Protein AF-A0AAU9RSU9-F1 (afdb_monomer)

Organism: Thlaspi arvense (NCBI:txid13288)

Sequence (259 aa):
MEKIISGCPALEDLTLIRSMDNWYLEVPQLLSVRSRSLKSFIIIFDVAYGRAGTDYSVEIDAPRLEYLSLSDNQSDVIVVKNLTSLFMIHIDTEFNVKFGGIQLSPAKRDAIRDFLTGVSGVFYRYPYLWPFPNFGNLYRLEVAFCSFTLQFLPVFLESCPRLKELILDFAFSVPDKRTKLRYVPQCLISTLECVEINNVIMWEETGIELMNYFLEKSAVLKKLSVSFTGSSITNQERHTYMDLVASTRRSGECQVFAY

Radius of gyration: 20.24 Å; Cα contacts (8 Å, |Δi|>4): 553; chains: 1; bounding box: 51×38×56 Å

pLDDT: mean 74.94, std 14.86, range [30.33, 97.12]

Structure (mmCIF, N/CA/C/O backbone):
data_AF-A0AAU9RSU9-F1
#
_entry.id   AF-A0AAU9RSU9-F1
#
loop_
_atom_site.group_PDB
_atom_site.id
_atom_site.type_symbol
_atom_site.label_atom_id
_atom_site.label_alt_id
_atom_site.label_comp_id
_atom_site.label_asym_id
_atom_site.label_entity_id
_atom_site.label_seq_id
_atom_site.pdbx_PDB_ins_code
_atom_site.Cartn_x
_atom_site.Cartn_y
_atom_site.Cartn_z
_atom_site.occupancy
_atom_site.B_iso_or_equiv
_atom_site.auth_seq_id
_atom_site.auth_comp_id
_atom_site.auth_asym_id
_atom_site.auth_atom_id
_atom_site.pdbx_PDB_model_num
ATOM 1 N N . MET A 1 1 ? 19.693 -6.113 -24.182 1.00 76.44 1 MET A N 1
ATOM 2 C CA . MET A 1 1 ? 18.465 -6.615 -23.529 1.00 76.44 1 MET A CA 1
ATOM 3 C C . MET A 1 1 ? 17.503 -7.196 -24.556 1.00 76.44 1 MET A C 1
ATOM 5 O O . MET A 1 1 ? 17.233 -8.384 -24.492 1.00 76.44 1 MET A O 1
ATOM 9 N N . GLU A 1 2 ? 17.073 -6.414 -25.549 1.00 77.00 2 GLU A N 1
ATOM 10 C CA . GLU A 1 2 ? 16.096 -6.841 -26.569 1.00 77.00 2 GLU A CA 1
ATOM 11 C C . GLU A 1 2 ? 16.435 -8.163 -27.271 1.00 77.00 2 GLU A C 1
ATOM 13 O O . GLU A 1 2 ? 15.557 -8.998 -27.458 1.00 77.00 2 GLU A O 1
ATOM 18 N N . LYS A 1 3 ? 17.710 -8.407 -27.607 1.00 80.38 3 LYS A N 1
ATOM 19 C CA . LYS A 1 3 ? 18.152 -9.678 -28.214 1.00 80.38 3 LYS A CA 1
ATOM 20 C C . LYS A 1 3 ? 17.921 -10.901 -27.314 1.00 80.38 3 LYS A C 1
ATOM 22 O O . LYS A 1 3 ? 17.630 -11.974 -27.819 1.00 80.38 3 LYS A O 1
ATOM 27 N N . ILE A 1 4 ? 18.039 -10.739 -25.995 1.00 79.81 4 ILE A N 1
ATOM 28 C CA . ILE A 1 4 ? 17.812 -11.823 -25.026 1.00 79.81 4 ILE A CA 1
ATOM 29 C C . ILE A 1 4 ? 16.313 -12.109 -24.929 1.00 79.81 4 ILE A C 1
ATOM 31 O O . ILE A 1 4 ? 15.898 -13.256 -25.008 1.00 79.81 4 ILE A O 1
ATOM 35 N N . ILE A 1 5 ? 15.499 -11.056 -24.827 1.00 82.19 5 ILE A N 1
ATOM 36 C CA . ILE A 1 5 ? 14.042 -11.187 -24.716 1.00 82.19 5 ILE A CA 1
ATOM 37 C C . ILE A 1 5 ? 13.453 -11.778 -26.006 1.00 82.19 5 ILE A C 1
ATOM 39 O O . ILE A 1 5 ? 12.664 -12.715 -25.953 1.00 82.19 5 ILE A O 1
ATOM 43 N N . SER A 1 6 ? 13.879 -11.287 -27.173 1.00 80.19 6 SER A N 1
ATOM 44 C CA . SER A 1 6 ? 13.428 -11.810 -28.473 1.00 80.19 6 SER A CA 1
ATOM 45 C C . SER A 1 6 ? 13.915 -13.234 -28.759 1.00 80.19 6 SER A C 1
ATOM 47 O O . SER A 1 6 ? 13.218 -13.980 -29.442 1.00 80.19 6 SER A O 1
ATOM 49 N N . GLY A 1 7 ? 15.070 -13.633 -28.218 1.00 83.88 7 GLY A N 1
ATOM 50 C CA . GLY A 1 7 ? 15.579 -15.004 -28.307 1.00 83.88 7 GLY A CA 1
ATOM 51 C C . GLY A 1 7 ? 14.851 -16.009 -27.406 1.00 83.88 7 GLY A C 1
ATOM 52 O O . GLY A 1 7 ? 14.975 -17.211 -27.624 1.00 83.88 7 GLY A O 1
ATOM 53 N N . CYS A 1 8 ? 14.072 -15.534 -26.429 1.00 86.12 8 CYS A N 1
ATOM 54 C CA . CYS A 1 8 ? 13.384 -16.357 -25.435 1.00 86.12 8 CYS A CA 1
ATOM 55 C C . CYS A 1 8 ? 11.859 -16.127 -25.485 1.00 86.12 8 CYS A C 1
ATOM 57 O O . CYS A 1 8 ? 11.301 -15.487 -24.594 1.00 86.12 8 CYS A O 1
ATOM 59 N N . PRO A 1 9 ? 11.142 -16.664 -26.492 1.00 83.69 9 PRO A N 1
ATOM 60 C CA . PRO A 1 9 ? 9.713 -16.391 -26.701 1.00 83.69 9 PRO A CA 1
ATOM 61 C C . PRO A 1 9 ? 8.780 -16.976 -25.626 1.00 83.69 9 PRO A C 1
ATOM 63 O O . PRO A 1 9 ? 7.593 -16.662 -25.624 1.00 83.69 9 PRO A O 1
ATOM 66 N N . ALA A 1 10 ? 9.296 -17.835 -24.742 1.00 90.12 10 ALA A N 1
ATOM 67 C CA . ALA A 1 10 ? 8.570 -18.423 -23.615 1.00 90.12 10 ALA A CA 1
ATOM 68 C C . ALA A 1 10 ? 8.944 -17.785 -22.262 1.00 90.12 10 ALA A C 1
ATOM 70 O O . ALA A 1 10 ? 8.603 -18.328 -21.220 1.00 90.12 10 ALA A O 1
ATOM 71 N N . LEU A 1 11 ? 9.683 -16.668 -22.260 1.00 91.44 11 LEU A N 1
ATOM 72 C CA . LEU A 1 11 ? 10.119 -16.002 -21.033 1.00 91.44 11 LEU A CA 1
ATOM 73 C C . LEU A 1 11 ? 8.914 -15.407 -20.291 1.00 91.44 11 LEU A C 1
ATOM 75 O O . LEU A 1 11 ? 8.316 -14.446 -20.780 1.00 91.44 11 LEU A O 1
ATOM 79 N N . GLU A 1 12 ? 8.568 -15.975 -19.136 1.00 93.38 12 GLU A N 1
ATOM 80 C CA . GLU A 1 12 ? 7.454 -15.514 -18.293 1.00 93.38 12 GLU A CA 1
ATOM 81 C C . GLU A 1 12 ? 7.922 -14.596 -17.154 1.00 93.38 12 GLU A C 1
ATOM 83 O O . GLU A 1 12 ? 7.236 -13.625 -16.840 1.00 93.38 12 GLU A O 1
ATOM 88 N N . ASP A 1 13 ? 9.121 -14.831 -16.618 1.00 93.06 13 ASP A N 1
ATOM 89 C CA . ASP A 1 13 ? 9.683 -14.093 -15.487 1.00 93.06 13 ASP A CA 1
ATOM 90 C C . ASP A 1 13 ? 11.046 -13.501 -15.845 1.00 93.06 13 ASP A C 1
ATOM 92 O O . ASP A 1 13 ? 11.933 -14.194 -16.354 1.00 93.06 13 ASP A O 1
ATOM 96 N N . LEU A 1 14 ? 11.234 -12.211 -15.568 1.00 90.94 14 LEU A N 1
ATOM 97 C CA . LEU A 1 14 ? 12.500 -11.523 -15.797 1.00 90.94 14 LEU A CA 1
ATOM 98 C C . LEU A 1 14 ? 12.854 -10.633 -14.608 1.00 90.94 14 LEU A C 1
ATOM 100 O O . LEU A 1 14 ? 12.147 -9.675 -14.309 1.00 90.94 14 LEU A O 1
ATOM 104 N N . THR A 1 15 ? 14.013 -10.895 -14.010 1.00 89.94 15 THR A N 1
ATOM 105 C CA . THR A 1 15 ? 14.633 -10.006 -13.024 1.00 89.94 15 THR A CA 1
ATOM 106 C C . THR A 1 15 ? 15.877 -9.380 -13.627 1.00 89.94 15 THR A C 1
ATOM 108 O O . THR A 1 15 ? 16.802 -10.078 -14.046 1.00 89.94 15 THR A O 1
ATOM 111 N N . LEU A 1 16 ? 15.903 -8.054 -13.669 1.00 85.75 16 LEU A N 1
ATOM 112 C CA . LEU A 1 16 ? 17.021 -7.262 -14.142 1.00 85.75 16 LEU A CA 1
ATOM 113 C C . LEU A 1 16 ? 17.623 -6.486 -12.974 1.00 85.75 16 LEU A C 1
ATOM 115 O O . LEU A 1 16 ? 17.024 -5.537 -12.476 1.00 85.75 16 LEU A O 1
ATOM 119 N N . ILE A 1 17 ? 18.838 -6.862 -12.587 1.00 81.62 17 ILE A N 1
ATOM 120 C CA . ILE A 1 17 ? 19.635 -6.116 -11.614 1.00 81.62 17 ILE A CA 1
ATOM 121 C C . ILE A 1 17 ? 20.681 -5.322 -12.389 1.00 81.62 17 ILE A C 1
ATOM 123 O O . ILE A 1 17 ? 21.467 -5.880 -13.159 1.00 81.62 17 ILE A O 1
ATOM 127 N N . ARG A 1 18 ? 20.660 -4.004 -12.225 1.00 72.12 18 ARG A N 1
ATOM 128 C CA . ARG A 1 18 ? 21.603 -3.070 -12.833 1.00 72.12 18 ARG A CA 1
ATOM 129 C C . ARG A 1 18 ? 22.454 -2.454 -11.731 1.00 72.12 18 ARG A C 1
ATOM 131 O O . ARG A 1 18 ? 21.990 -1.536 -11.069 1.00 72.12 18 ARG A O 1
ATOM 138 N N . SER A 1 19 ? 23.693 -2.927 -11.591 1.00 68.38 19 SER A N 1
ATOM 139 C CA . SER A 1 19 ? 24.727 -2.199 -10.845 1.00 68.38 19 SER A CA 1
ATOM 140 C C . SER A 1 19 ? 25.313 -1.111 -11.742 1.00 68.38 19 SER A C 1
ATOM 142 O O . SER A 1 19 ? 25.779 -1.407 -12.847 1.00 68.38 19 SER A O 1
ATOM 144 N N . MET A 1 20 ? 25.259 0.147 -11.309 1.00 59.19 20 MET A N 1
ATOM 145 C CA . MET A 1 20 ? 25.924 1.264 -11.990 1.00 59.19 20 MET A CA 1
ATOM 146 C C . MET A 1 20 ? 27.208 1.619 -11.236 1.00 59.19 20 MET A C 1
ATOM 148 O O . MET A 1 20 ? 27.232 2.546 -10.435 1.00 59.19 20 MET A O 1
ATOM 152 N N . ASP A 1 21 ? 28.293 0.898 -11.530 1.00 54.78 21 ASP A N 1
ATOM 153 C CA . ASP A 1 21 ? 29.621 1.172 -10.953 1.00 54.78 21 ASP A CA 1
ATOM 154 C C . ASP A 1 21 ? 30.371 2.301 -11.690 1.00 54.78 21 ASP A C 1
ATOM 156 O O . ASP A 1 21 ? 31.465 2.698 -11.288 1.00 54.78 21 ASP A O 1
ATOM 160 N N . ASN A 1 22 ? 29.830 2.799 -12.811 1.00 51.56 22 ASN A N 1
ATOM 161 C CA . ASN A 1 22 ? 30.573 3.640 -13.748 1.00 51.56 22 ASN A CA 1
ATOM 162 C C . ASN A 1 22 ? 29.954 5.040 -13.898 1.00 51.56 22 ASN A C 1
ATOM 164 O O . ASN A 1 22 ? 28.946 5.231 -14.577 1.00 51.56 22 ASN A O 1
ATOM 168 N N . TRP A 1 23 ? 30.605 6.027 -13.279 1.00 52.66 23 TRP A N 1
ATOM 169 C CA . TRP A 1 23 ? 30.165 7.422 -13.125 1.00 52.66 23 TRP A CA 1
ATOM 170 C C . TRP A 1 23 ? 30.210 8.300 -14.397 1.00 52.66 23 TRP A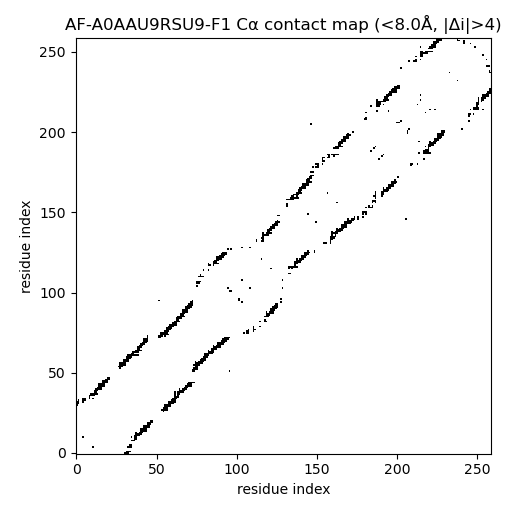 C 1
ATOM 172 O O . TRP A 1 23 ? 29.933 9.496 -14.308 1.00 52.66 23 TRP A O 1
ATOM 182 N N . TYR A 1 24 ? 30.557 7.753 -15.570 1.00 50.75 24 TYR A N 1
ATOM 183 C CA . TYR A 1 24 ? 30.976 8.544 -16.746 1.00 50.75 24 TYR A CA 1
ATOM 184 C C . TYR A 1 24 ? 30.135 8.366 -18.020 1.00 50.75 24 TYR A C 1
ATOM 186 O O . TYR A 1 24 ? 30.584 8.725 -19.107 1.00 50.75 24 TYR A O 1
ATOM 194 N N . LEU A 1 25 ? 28.931 7.799 -17.943 1.00 51.91 25 LEU A N 1
ATOM 195 C CA . LEU A 1 25 ? 28.122 7.590 -19.148 1.00 51.91 25 LEU A CA 1
ATOM 196 C C . LEU A 1 25 ? 27.270 8.832 -19.457 1.00 51.91 25 LEU A C 1
ATOM 198 O O . LEU A 1 25 ? 26.156 8.967 -18.970 1.00 51.91 25 LEU A O 1
ATOM 202 N N . GLU A 1 26 ? 27.808 9.716 -20.304 1.00 49.34 26 GLU A N 1
ATOM 203 C CA . GLU A 1 26 ? 27.144 10.906 -20.882 1.00 49.34 26 GLU A CA 1
ATOM 204 C C . GLU A 1 26 ? 26.101 10.573 -21.973 1.00 49.34 26 GLU A C 1
ATOM 206 O O . GLU A 1 26 ? 25.605 11.462 -22.660 1.00 49.34 26 GLU A O 1
ATOM 211 N N . VAL A 1 27 ? 25.784 9.291 -22.187 1.00 52.91 27 VAL A N 1
ATOM 212 C CA . VAL A 1 27 ? 24.860 8.863 -23.244 1.00 52.91 27 VAL A CA 1
ATOM 213 C C . VAL A 1 27 ? 23.517 8.487 -22.628 1.00 52.91 27 VAL A C 1
ATOM 215 O O . VAL A 1 27 ? 23.501 7.623 -21.744 1.00 52.91 27 VAL A O 1
ATOM 218 N N . PRO A 1 28 ? 22.398 9.040 -23.135 1.00 57.00 28 PRO A N 1
ATOM 219 C CA . PRO A 1 28 ? 21.079 8.598 -22.739 1.00 57.00 28 PRO A CA 1
ATOM 220 C C . PRO A 1 28 ? 20.922 7.095 -22.963 1.00 57.00 28 PRO A C 1
ATOM 222 O O . PRO A 1 28 ? 21.088 6.597 -24.080 1.00 57.00 28 PRO A O 1
ATOM 225 N N . GLN A 1 29 ? 20.627 6.350 -21.905 1.00 70.62 29 GLN A N 1
ATOM 226 C CA . GLN A 1 29 ? 20.456 4.905 -21.992 1.00 70.62 29 GLN A CA 1
ATOM 227 C C . GLN A 1 29 ? 18.968 4.571 -22.055 1.00 70.62 29 GLN A C 1
ATOM 229 O O . GLN A 1 29 ? 18.208 4.851 -21.132 1.00 70.62 29 GLN A O 1
ATOM 234 N N . LEU A 1 30 ? 18.559 3.947 -23.160 1.00 72.12 30 LEU A N 1
ATOM 235 C CA . LEU A 1 30 ? 17.218 3.397 -23.326 1.00 72.12 30 LEU A CA 1
ATOM 236 C C . LEU A 1 30 ? 17.230 1.898 -23.016 1.00 72.12 30 LEU A C 1
ATOM 238 O O . LEU A 1 30 ? 17.906 1.109 -23.684 1.00 72.12 30 LEU A O 1
ATOM 242 N N . LEU A 1 31 ? 16.432 1.495 -22.034 1.00 78.94 31 LEU A N 1
ATOM 243 C CA . LEU A 1 31 ? 16.079 0.105 -21.788 1.00 78.94 31 LEU A CA 1
ATOM 244 C C . LEU A 1 31 ? 14.695 -0.168 -22.364 1.00 78.94 31 LEU A C 1
ATOM 246 O O . LEU A 1 31 ? 13.705 0.203 -21.750 1.00 78.94 31 LEU A O 1
ATOM 250 N N . SER A 1 32 ? 14.624 -0.855 -23.504 1.00 83.50 32 SER A N 1
ATOM 251 C CA . SER A 1 32 ? 13.348 -1.346 -24.036 1.00 83.50 32 SER A CA 1
ATOM 252 C C . SER A 1 32 ? 13.159 -2.832 -23.713 1.00 83.50 32 SER A C 1
ATOM 254 O O . SER A 1 32 ? 14.032 -3.670 -23.981 1.00 83.50 32 SER A O 1
ATOM 256 N N . VAL A 1 33 ? 12.018 -3.156 -23.109 1.00 85.44 33 VAL A N 1
ATOM 257 C CA . VAL A 1 33 ? 11.566 -4.504 -22.757 1.00 85.44 33 VAL A CA 1
ATOM 258 C C . VAL A 1 33 ? 10.289 -4.770 -23.539 1.00 85.44 33 VAL A C 1
ATOM 260 O O . VAL A 1 33 ? 9.222 -4.283 -23.181 1.00 85.44 33 VAL A O 1
ATOM 263 N N . ARG A 1 34 ? 10.400 -5.545 -24.621 1.00 88.00 34 ARG A N 1
ATOM 264 C CA . ARG A 1 34 ? 9.261 -5.922 -25.468 1.00 88.00 34 ARG A CA 1
ATOM 265 C C . ARG A 1 34 ? 9.070 -7.425 -25.437 1.00 88.00 34 ARG A C 1
ATOM 267 O O . ARG A 1 34 ? 9.906 -8.152 -25.970 1.00 88.00 34 ARG A O 1
ATOM 274 N N . SER A 1 35 ? 7.993 -7.894 -24.817 1.00 86.56 35 SER A N 1
ATOM 275 C CA . SER A 1 35 ? 7.717 -9.328 -24.689 1.00 86.56 35 SER A CA 1
ATOM 276 C C . SER A 1 35 ? 6.227 -9.624 -24.752 1.00 86.56 35 SER A C 1
ATOM 278 O O . SER A 1 35 ? 5.421 -8.915 -24.169 1.00 86.56 35 SER A O 1
ATOM 280 N N . ARG A 1 36 ? 5.850 -10.710 -25.433 1.00 88.62 36 ARG A N 1
ATOM 281 C CA . ARG A 1 36 ? 4.454 -11.180 -25.485 1.00 88.62 36 ARG A CA 1
ATOM 282 C C . ARG A 1 36 ? 4.139 -12.276 -24.467 1.00 88.62 36 ARG A C 1
ATOM 284 O O . ARG A 1 36 ? 2.967 -12.598 -24.298 1.00 88.62 36 ARG A O 1
ATOM 291 N N . SER A 1 37 ? 5.154 -12.858 -23.834 1.00 90.31 37 SER A N 1
ATOM 292 C CA . SER A 1 37 ? 5.024 -13.958 -22.868 1.00 90.31 37 SER A CA 1
ATOM 293 C C . SER A 1 37 ? 5.248 -13.523 -21.422 1.00 90.31 37 SER A C 1
ATOM 295 O O . SER A 1 37 ? 4.859 -14.257 -20.521 1.00 90.31 37 SER A O 1
ATOM 297 N N . LEU A 1 38 ? 5.863 -12.356 -21.208 1.00 91.38 38 LEU A N 1
ATOM 298 C CA . LEU A 1 38 ? 6.285 -11.903 -19.886 1.00 91.38 38 LEU A CA 1
ATOM 299 C C . LEU A 1 38 ? 5.076 -11.594 -18.997 1.00 91.38 38 LEU A C 1
ATOM 301 O O . LEU A 1 38 ? 4.225 -10.792 -19.383 1.00 91.38 38 LEU A O 1
ATOM 305 N N . LYS A 1 39 ? 5.043 -12.225 -17.822 1.00 91.31 39 LYS A N 1
ATOM 306 C CA . LYS A 1 39 ? 4.035 -12.066 -16.766 1.00 91.31 39 LYS A CA 1
ATOM 307 C C . LYS A 1 39 ? 4.594 -11.328 -15.555 1.00 91.31 39 LYS A C 1
ATOM 309 O O . LYS A 1 39 ? 3.875 -10.544 -14.945 1.00 91.31 39 LYS A O 1
ATOM 314 N N . SER A 1 40 ? 5.874 -11.516 -15.245 1.00 90.12 40 SER A N 1
ATOM 315 C CA . SER A 1 40 ? 6.545 -10.875 -14.114 1.00 90.12 40 SER A CA 1
ATOM 316 C C . SER A 1 40 ? 7.801 -10.146 -14.570 1.00 90.12 40 SER A C 1
ATOM 318 O O . SER A 1 40 ? 8.660 -10.722 -15.245 1.00 90.12 40 SER A O 1
ATOM 320 N N . PHE A 1 41 ? 7.924 -8.874 -14.196 1.00 88.56 41 PHE A N 1
ATOM 321 C CA . PHE A 1 41 ? 9.124 -8.090 -14.456 1.00 88.56 41 PHE A CA 1
ATOM 322 C C . PHE A 1 41 ? 9.596 -7.364 -13.202 1.00 88.56 41 PHE A C 1
ATOM 324 O O . PHE A 1 41 ? 8.854 -6.597 -12.594 1.00 88.56 41 PHE A O 1
ATOM 331 N N . ILE A 1 42 ? 10.856 -7.578 -12.836 1.00 86.88 42 ILE A N 1
ATOM 332 C CA . ILE A 1 42 ? 11.512 -6.921 -11.709 1.00 86.88 42 ILE A CA 1
ATOM 333 C C . ILE A 1 42 ? 12.720 -6.164 -12.24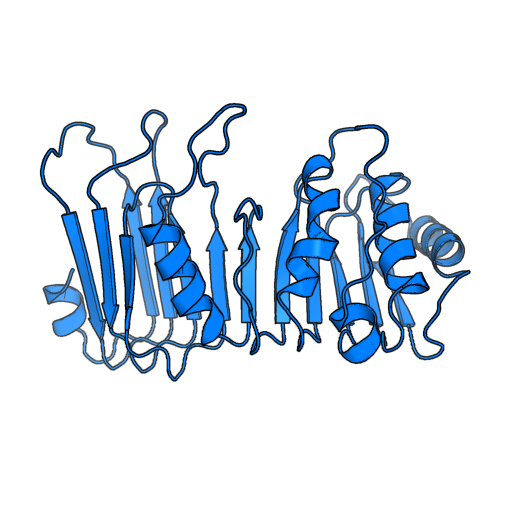6 1.00 86.88 42 ILE A C 1
ATOM 335 O O . ILE A 1 42 ? 13.575 -6.751 -12.907 1.00 86.88 42 ILE A O 1
ATOM 339 N N . ILE A 1 43 ? 12.815 -4.875 -11.939 1.00 82.50 43 ILE A N 1
ATOM 340 C CA . ILE A 1 43 ? 13.989 -4.056 -12.229 1.00 82.50 43 ILE A CA 1
ATOM 341 C C . ILE A 1 43 ? 14.509 -3.416 -10.946 1.00 82.50 43 ILE A C 1
ATOM 343 O O . ILE A 1 43 ? 13.770 -2.762 -10.209 1.00 82.50 43 ILE A O 1
ATOM 347 N N . ILE A 1 44 ? 15.796 -3.634 -10.686 1.00 78.12 44 ILE A N 1
ATOM 348 C CA . ILE A 1 44 ? 16.503 -3.122 -9.516 1.00 78.12 44 ILE A CA 1
ATOM 349 C C . ILE A 1 44 ? 17.713 -2.341 -10.008 1.00 78.12 44 ILE A C 1
ATOM 351 O O . ILE A 1 44 ? 18.586 -2.901 -10.676 1.00 78.12 44 ILE A O 1
ATOM 355 N N . PHE A 1 45 ? 17.760 -1.057 -9.674 1.00 73.00 45 PHE A N 1
ATOM 356 C CA . PHE A 1 45 ? 18.945 -0.226 -9.839 1.00 73.00 45 PHE A CA 1
ATOM 357 C C . PHE A 1 45 ? 19.720 -0.208 -8.519 1.00 73.00 45 PHE A C 1
ATOM 359 O O . PHE A 1 45 ? 19.266 0.375 -7.538 1.00 73.00 45 PHE A O 1
ATOM 366 N N . ASP A 1 46 ? 20.871 -0.876 -8.506 1.00 66.69 46 ASP A N 1
ATOM 367 C CA . ASP A 1 46 ? 21.791 -0.932 -7.371 1.00 66.69 46 ASP A CA 1
ATOM 368 C C . ASP A 1 46 ? 22.881 0.133 -7.569 1.00 66.69 46 ASP A C 1
ATOM 370 O O . ASP A 1 46 ? 23.513 0.194 -8.631 1.00 66.69 46 ASP A O 1
ATOM 374 N N . VAL A 1 47 ? 23.052 1.037 -6.599 1.00 56.72 47 VAL A N 1
ATOM 375 C CA . VAL A 1 47 ? 23.977 2.173 -6.730 1.00 56.72 47 VAL A CA 1
ATOM 376 C C . VAL A 1 47 ? 24.779 2.390 -5.452 1.00 56.72 47 VAL A C 1
ATOM 378 O O . VAL A 1 47 ? 24.232 2.668 -4.385 1.00 56.72 47 VAL A O 1
ATOM 381 N N . ALA A 1 48 ? 26.104 2.407 -5.609 1.00 51.38 48 ALA A N 1
ATOM 382 C CA . ALA A 1 48 ? 27.031 2.995 -4.654 1.00 51.38 48 ALA A CA 1
ATOM 383 C C . ALA A 1 48 ? 26.915 4.534 -4.692 1.00 51.38 48 ALA A C 1
ATOM 385 O O . ALA A 1 48 ? 27.163 5.164 -5.714 1.00 51.38 48 ALA A O 1
ATOM 386 N N . TYR A 1 49 ? 26.490 5.130 -3.574 1.00 49.16 49 TYR A N 1
ATOM 387 C CA . TYR A 1 49 ? 26.411 6.566 -3.253 1.00 49.16 49 TYR A CA 1
ATOM 388 C C . TYR A 1 49 ? 26.970 7.575 -4.289 1.00 49.16 49 TYR A C 1
ATOM 390 O O . TYR A 1 49 ? 28.178 7.626 -4.503 1.00 49.16 49 TYR A O 1
ATOM 398 N N . GLY A 1 50 ? 26.153 8.524 -4.786 1.00 48.34 50 GLY A N 1
ATOM 399 C CA . GLY A 1 50 ? 26.728 9.814 -5.222 1.00 48.34 50 GLY A CA 1
ATOM 400 C C . GLY A 1 50 ? 26.004 10.694 -6.243 1.00 48.34 50 GLY A C 1
ATOM 401 O O . GLY A 1 50 ? 26.317 11.881 -6.291 1.00 48.34 50 GLY A O 1
ATOM 402 N N . ARG A 1 51 ? 25.040 10.208 -7.034 1.00 49.16 51 ARG A N 1
ATOM 403 C CA . ARG A 1 51 ? 24.244 11.080 -7.923 1.00 49.16 51 ARG A CA 1
ATOM 404 C C . ARG A 1 51 ? 22.808 10.593 -8.073 1.00 49.16 51 ARG A C 1
ATOM 406 O O . ARG A 1 51 ? 22.555 9.394 -8.091 1.00 49.16 51 ARG A O 1
ATOM 413 N N . ALA A 1 52 ? 21.891 11.552 -8.149 1.00 50.03 52 ALA A N 1
ATOM 414 C CA . ALA A 1 52 ? 20.541 11.369 -8.660 1.00 50.03 52 ALA A CA 1
ATOM 415 C C . ALA A 1 52 ? 20.504 11.988 -10.062 1.00 50.03 52 ALA A C 1
ATOM 417 O O . ALA A 1 52 ? 21.015 13.098 -10.233 1.00 50.03 52 ALA A O 1
ATOM 418 N N . GLY A 1 53 ? 19.906 11.289 -11.022 1.00 53.94 53 GLY A N 1
ATOM 419 C CA . GLY A 1 53 ? 19.715 11.782 -12.384 1.00 53.94 53 GLY A CA 1
ATOM 420 C C . GLY A 1 53 ? 20.800 11.292 -13.335 1.00 53.94 53 GLY A C 1
ATOM 421 O O . GLY A 1 53 ? 21.906 11.833 -13.394 1.00 53.94 53 GLY A O 1
ATOM 422 N N . THR A 1 54 ? 20.445 10.272 -14.102 1.00 54.12 54 THR A N 1
ATOM 423 C CA . THR A 1 54 ? 21.088 9.928 -15.372 1.00 54.12 54 THR A CA 1
ATOM 424 C C . THR A 1 54 ? 19.995 9.975 -16.430 1.00 54.12 54 THR A C 1
ATOM 426 O O . THR A 1 54 ? 18.894 9.540 -16.099 1.00 54.12 54 THR A O 1
ATOM 429 N N . ASP A 1 55 ? 20.304 10.410 -17.661 1.00 59.09 55 ASP A N 1
ATOM 430 C CA . ASP A 1 55 ? 19.403 10.389 -18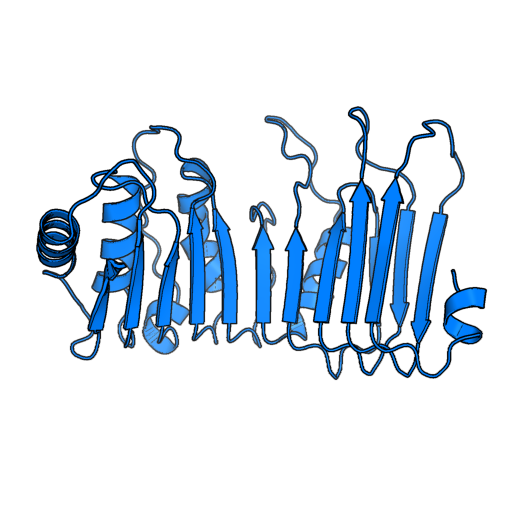.832 1.00 59.09 55 ASP A CA 1
ATOM 431 C C . ASP A 1 55 ? 18.990 8.939 -19.192 1.00 59.09 55 ASP A C 1
ATOM 433 O O . ASP A 1 55 ? 19.348 8.380 -20.228 1.00 59.09 55 ASP A O 1
ATOM 437 N N . TYR A 1 56 ? 18.280 8.257 -18.300 1.00 65.12 56 TYR A N 1
ATOM 438 C CA . TYR A 1 56 ? 17.903 6.859 -18.422 1.00 65.12 56 TYR A CA 1
ATOM 439 C C . TYR A 1 56 ? 16.403 6.775 -18.623 1.00 65.12 56 TYR A C 1
ATOM 441 O O . TYR A 1 56 ? 15.614 7.287 -17.823 1.00 65.12 56 TYR A O 1
ATOM 449 N N . SER A 1 57 ? 16.015 6.100 -19.699 1.00 71.38 57 SER A N 1
ATOM 450 C CA . SER A 1 57 ? 14.621 5.864 -20.042 1.00 71.38 57 SER A CA 1
ATOM 451 C C . SER A 1 57 ? 14.329 4.372 -20.056 1.00 71.38 57 SER A C 1
ATOM 453 O O . SER A 1 57 ? 15.084 3.572 -20.612 1.00 71.38 57 SER A O 1
ATOM 455 N N . VAL A 1 58 ? 13.224 3.989 -19.425 1.00 76.38 58 VAL A N 1
ATOM 456 C CA . VAL A 1 58 ? 12.738 2.606 -19.413 1.00 76.38 58 VAL A CA 1
ATOM 457 C C . VAL A 1 58 ? 11.462 2.550 -20.237 1.00 76.38 58 VAL A C 1
ATOM 459 O O . VAL A 1 58 ? 10.502 3.231 -19.909 1.00 76.38 58 VAL A O 1
ATOM 462 N N . GLU A 1 59 ? 11.438 1.744 -21.295 1.00 80.38 59 GLU A N 1
ATOM 463 C CA . GLU A 1 59 ? 10.243 1.439 -22.079 1.00 80.38 59 GLU A CA 1
ATOM 464 C C . GLU A 1 59 ? 9.851 -0.026 -21.860 1.00 80.38 59 GLU A C 1
ATOM 466 O O . GLU A 1 59 ? 10.629 -0.931 -22.156 1.00 80.38 59 GLU A O 1
ATOM 471 N N . ILE A 1 60 ? 8.640 -0.278 -21.370 1.00 82.19 60 ILE A N 1
ATOM 472 C CA . ILE A 1 60 ? 8.109 -1.631 -21.172 1.00 82.19 60 ILE A CA 1
ATOM 473 C C . ILE A 1 60 ? 6.855 -1.786 -22.035 1.00 82.19 60 ILE A C 1
ATOM 475 O O . ILE A 1 60 ? 5.892 -1.045 -21.875 1.00 82.19 60 ILE A O 1
ATOM 479 N N . ASP A 1 61 ? 6.862 -2.755 -22.945 1.00 85.25 61 ASP A N 1
ATOM 480 C CA . ASP A 1 61 ? 5.716 -3.156 -23.764 1.00 85.25 61 ASP A CA 1
ATOM 481 C C . ASP A 1 61 ? 5.504 -4.665 -23.601 1.00 85.25 61 ASP A C 1
ATOM 483 O O . ASP A 1 61 ? 6.147 -5.495 -24.258 1.00 85.25 61 ASP A O 1
ATOM 487 N N . ALA A 1 62 ? 4.647 -5.013 -22.643 1.00 86.94 62 ALA A N 1
ATOM 488 C CA . ALA A 1 62 ? 4.386 -6.389 -22.249 1.00 86.94 62 ALA A CA 1
ATOM 489 C C . ALA A 1 62 ? 2.892 -6.590 -21.924 1.00 86.94 62 ALA A C 1
ATOM 491 O O . ALA A 1 62 ? 2.484 -6.425 -20.778 1.00 86.94 62 ALA A O 1
ATOM 492 N N . PRO A 1 63 ? 2.049 -6.973 -22.906 1.00 84.75 63 PRO A N 1
ATOM 493 C CA . PRO A 1 63 ? 0.591 -7.021 -22.736 1.00 84.75 63 PRO A CA 1
ATOM 494 C C . PRO A 1 63 ? 0.083 -8.084 -21.754 1.00 84.75 63 PRO A C 1
ATOM 496 O O . PRO A 1 63 ? -1.052 -8.003 -21.285 1.00 84.75 63 PRO A O 1
ATOM 499 N N . ARG A 1 64 ? 0.902 -9.098 -21.456 1.00 87.81 64 ARG A N 1
ATOM 500 C CA . ARG A 1 64 ? 0.600 -10.154 -20.477 1.00 87.81 64 ARG A CA 1
ATOM 501 C C . ARG A 1 64 ? 1.226 -9.898 -19.108 1.00 87.81 64 ARG A C 1
ATOM 503 O O . ARG A 1 64 ? 1.168 -10.779 -18.262 1.00 87.81 64 ARG A O 1
ATOM 510 N N . LEU A 1 65 ? 1.828 -8.726 -18.902 1.00 86.62 65 LEU A N 1
ATOM 511 C CA . LEU A 1 65 ? 2.472 -8.403 -17.641 1.00 86.62 65 LEU A CA 1
ATOM 512 C C . LEU A 1 65 ? 1.413 -8.288 -16.547 1.00 86.62 65 LEU A C 1
ATOM 514 O O . LEU A 1 65 ? 0.494 -7.485 -16.656 1.00 86.62 65 LEU A O 1
ATOM 518 N N . GLU A 1 66 ? 1.566 -9.107 -15.521 1.00 86.88 66 GLU A N 1
ATOM 519 C CA . GLU A 1 66 ? 0.676 -9.257 -14.373 1.00 86.88 66 GLU A CA 1
ATOM 520 C C . GLU A 1 66 ? 1.278 -8.610 -13.117 1.00 86.88 66 GLU A C 1
ATOM 522 O O . GLU A 1 66 ? 0.555 -7.989 -12.332 1.00 86.88 66 GLU A O 1
ATOM 527 N N . TYR A 1 67 ? 2.610 -8.687 -12.985 1.00 82.25 67 TYR A N 1
ATOM 528 C CA . TYR A 1 67 ? 3.394 -8.128 -11.887 1.00 82.25 67 TYR A CA 1
ATOM 529 C C . TYR A 1 67 ? 4.575 -7.287 -12.391 1.00 82.25 67 TYR A C 1
ATOM 531 O O . TYR A 1 67 ? 5.356 -7.729 -13.238 1.00 82.25 67 TYR A O 1
ATOM 539 N N . LEU A 1 68 ? 4.740 -6.089 -11.828 1.00 83.00 68 LEU A N 1
ATOM 540 C CA . LEU A 1 68 ? 5.862 -5.192 -12.112 1.00 83.00 68 LEU A CA 1
ATOM 541 C C . LEU A 1 68 ? 6.491 -4.697 -10.808 1.00 83.00 68 LEU A C 1
ATOM 543 O O . LEU A 1 68 ? 5.793 -4.103 -10.003 1.00 83.00 68 LEU A O 1
ATOM 547 N N . SER A 1 69 ? 7.798 -4.868 -10.614 1.00 82.31 69 SER A N 1
ATOM 548 C CA . SER A 1 69 ? 8.538 -4.291 -9.485 1.00 82.31 69 SER A CA 1
ATOM 549 C C . SER A 1 69 ? 9.588 -3.303 -9.976 1.00 82.31 69 SER A C 1
ATOM 551 O O . SER A 1 69 ? 10.494 -3.686 -10.713 1.00 82.31 69 SER A O 1
ATOM 553 N N . LEU A 1 70 ? 9.490 -2.052 -9.535 1.00 76.00 70 LEU A N 1
ATOM 554 C CA . LEU A 1 70 ? 10.387 -0.952 -9.867 1.00 76.00 70 LEU A CA 1
ATOM 555 C C . LEU A 1 70 ? 11.122 -0.497 -8.603 1.00 76.00 70 LEU A C 1
ATOM 557 O O . LEU A 1 70 ? 10.512 0.117 -7.734 1.00 76.00 70 LEU A O 1
ATOM 561 N N . SER A 1 71 ? 12.424 -0.770 -8.519 1.00 73.56 71 SER A N 1
ATOM 562 C CA . SER A 1 71 ? 13.322 -0.174 -7.523 1.00 73.56 71 SER A CA 1
ATOM 563 C C . SER A 1 71 ? 14.289 0.761 -8.241 1.00 73.56 71 SER A C 1
ATOM 565 O O . SER A 1 71 ? 15.335 0.320 -8.721 1.00 73.56 71 SER A O 1
ATOM 567 N N . ASP A 1 72 ? 13.904 2.031 -8.400 1.00 64.50 72 ASP A N 1
ATOM 568 C CA . ASP A 1 72 ? 14.552 2.955 -9.338 1.00 64.50 72 ASP A CA 1
ATOM 569 C C . ASP A 1 72 ? 14.735 4.375 -8.779 1.00 64.50 72 ASP A C 1
ATOM 571 O O . ASP A 1 72 ? 13.796 5.176 -8.701 1.00 64.50 72 ASP A O 1
ATOM 575 N N . ASN A 1 73 ? 15.990 4.713 -8.474 1.00 59.88 73 ASN A N 1
ATOM 576 C CA . ASN A 1 73 ? 16.411 6.037 -8.021 1.00 59.88 73 ASN A CA 1
ATOM 577 C C . ASN A 1 73 ? 17.103 6.888 -9.114 1.00 59.88 73 ASN A C 1
ATOM 579 O O . ASN A 1 73 ? 17.532 8.001 -8.803 1.00 59.88 73 ASN A O 1
ATOM 583 N N . GLN A 1 74 ? 17.198 6.413 -10.368 1.00 58.00 74 GLN A N 1
ATOM 584 C CA . GLN A 1 74 ? 17.992 7.058 -11.429 1.00 58.00 74 GLN A CA 1
ATOM 585 C C . GLN A 1 74 ? 17.222 7.472 -12.683 1.00 58.00 74 GLN A C 1
ATOM 587 O O . GLN A 1 74 ? 17.633 8.448 -13.306 1.00 58.00 74 GLN A O 1
ATOM 592 N N . SER A 1 75 ? 16.168 6.757 -13.094 1.00 58.47 75 SER A N 1
ATOM 593 C CA . SER A 1 75 ? 15.520 7.051 -14.380 1.00 58.47 75 SER A CA 1
ATOM 594 C C . SER A 1 75 ? 14.840 8.411 -14.396 1.00 58.47 75 SER A C 1
ATOM 596 O O . SER A 1 75 ? 14.181 8.805 -13.429 1.00 58.47 75 SER A O 1
ATOM 598 N N . ASP A 1 76 ? 14.935 9.099 -15.527 1.00 57.56 76 ASP A N 1
ATOM 599 C CA . ASP A 1 76 ? 14.223 10.356 -15.740 1.00 57.56 76 ASP A CA 1
ATOM 600 C C . ASP A 1 76 ? 12.793 10.111 -16.215 1.00 57.56 76 ASP A C 1
ATOM 602 O O . ASP A 1 76 ? 11.874 10.852 -15.851 1.00 57.56 76 ASP A O 1
ATOM 606 N N . VAL A 1 77 ? 12.597 9.049 -17.005 1.00 60.97 77 VAL A N 1
ATOM 607 C CA . VAL A 1 77 ? 11.301 8.678 -17.574 1.00 60.97 77 VAL A CA 1
ATOM 608 C C . VAL A 1 77 ? 11.141 7.160 -17.588 1.00 60.97 77 VAL A C 1
ATOM 610 O O . VAL A 1 77 ? 11.966 6.429 -18.136 1.00 60.97 77 VAL A O 1
ATOM 613 N N . ILE A 1 78 ? 10.022 6.687 -17.049 1.00 66.38 78 ILE A N 1
ATOM 614 C CA . ILE A 1 78 ? 9.552 5.313 -17.227 1.00 66.38 78 ILE A CA 1
ATOM 615 C C . ILE A 1 78 ? 8.316 5.398 -18.116 1.00 66.38 78 ILE A C 1
ATOM 617 O O . ILE A 1 78 ? 7.411 6.169 -17.833 1.00 66.38 78 ILE A O 1
ATOM 621 N N . VAL A 1 79 ? 8.270 4.643 -19.204 1.00 64.94 79 VAL A N 1
ATOM 622 C CA . VAL A 1 79 ? 7.125 4.535 -20.108 1.00 64.94 79 VAL A CA 1
ATOM 623 C C . VAL A 1 79 ? 6.714 3.073 -20.152 1.00 64.94 79 VAL A C 1
ATOM 625 O O . VAL A 1 79 ? 7.450 2.226 -20.643 1.00 64.94 79 VAL A O 1
ATOM 628 N N . VAL A 1 80 ? 5.521 2.765 -19.672 1.00 65.38 80 VAL A N 1
ATOM 629 C CA . VAL A 1 80 ? 4.930 1.431 -19.763 1.00 65.38 80 VAL A CA 1
ATOM 630 C C . VAL A 1 80 ? 3.705 1.496 -20.658 1.00 65.38 80 VAL A C 1
ATOM 632 O O . VAL A 1 80 ? 2.854 2.374 -20.536 1.00 65.38 80 VAL A O 1
ATOM 635 N N . LYS A 1 81 ? 3.643 0.576 -21.609 1.00 69.31 81 LYS A N 1
ATOM 636 C CA . LYS A 1 81 ? 2.612 0.487 -22.636 1.00 69.31 81 LYS A CA 1
ATOM 637 C C . LYS A 1 81 ? 1.847 -0.818 -22.455 1.00 69.31 81 LYS A C 1
ATOM 639 O O . LYS A 1 81 ? 2.405 -1.812 -22.000 1.00 69.31 81 LYS A O 1
ATOM 644 N N . ASN A 1 82 ? 0.577 -0.810 -22.863 1.00 63.50 82 ASN A N 1
ATOM 645 C CA . ASN A 1 82 ? -0.268 -2.004 -22.943 1.00 63.50 82 ASN A CA 1
ATOM 646 C C . ASN A 1 82 ? -0.407 -2.770 -21.610 1.00 63.50 82 ASN A C 1
ATOM 648 O O . ASN A 1 82 ? -0.187 -3.971 -21.551 1.00 63.50 82 ASN A O 1
ATOM 652 N N . LEU A 1 83 ? -0.823 -2.088 -20.540 1.00 63.94 83 LEU A N 1
ATOM 653 C CA . LEU A 1 83 ? -0.966 -2.650 -19.186 1.00 63.94 83 LEU A CA 1
ATOM 654 C C . LEU A 1 83 ? -2.280 -3.410 -18.932 1.00 63.94 83 LEU A C 1
ATOM 656 O O . LEU A 1 83 ? -2.767 -3.460 -17.808 1.00 63.94 83 LEU A O 1
ATOM 660 N N . THR A 1 84 ? -2.888 -4.002 -19.958 1.00 70.12 84 THR A N 1
ATOM 661 C CA . THR A 1 84 ? -4.247 -4.566 -19.852 1.00 70.12 84 THR A CA 1
ATOM 662 C C . THR A 1 84 ? -4.379 -5.719 -18.856 1.00 70.12 84 THR A C 1
ATOM 664 O O . THR A 1 84 ? -5.487 -5.989 -18.405 1.00 70.12 84 THR A O 1
ATOM 667 N N . SER A 1 85 ? -3.275 -6.399 -18.534 1.00 76.19 85 SER A N 1
ATOM 668 C CA . SER A 1 85 ? -3.246 -7.551 -17.620 1.00 76.19 85 SER A CA 1
ATOM 669 C C . SER A 1 85 ? -2.601 -7.233 -16.264 1.00 76.19 85 SER A C 1
ATOM 671 O O . SER A 1 85 ? -2.558 -8.105 -15.399 1.00 76.19 85 SER A O 1
ATOM 673 N N . LEU A 1 86 ? -2.090 -6.009 -16.070 1.00 72.38 86 LEU A N 1
ATOM 674 C CA . LEU A 1 86 ? -1.300 -5.661 -14.890 1.00 72.38 86 LEU A CA 1
ATOM 675 C C . LEU A 1 86 ? -2.222 -5.435 -13.697 1.00 72.38 86 LEU A C 1
ATOM 677 O O . LEU A 1 86 ? -2.992 -4.475 -13.671 1.00 72.38 86 LEU A O 1
ATOM 681 N N . PHE A 1 87 ? -2.114 -6.300 -12.691 1.00 70.50 87 PHE A N 1
ATOM 682 C CA . PHE A 1 87 ? -2.960 -6.221 -11.503 1.00 70.50 87 PHE A CA 1
ATOM 683 C C . PHE A 1 87 ? -2.189 -5.846 -10.238 1.00 70.50 87 PHE A C 1
ATOM 685 O O . PHE A 1 87 ? -2.825 -5.384 -9.293 1.00 70.50 87 PHE A O 1
ATOM 692 N N . MET A 1 88 ? -0.860 -6.009 -10.211 1.00 71.44 88 MET A N 1
ATOM 693 C CA . MET A 1 88 ? -0.014 -5.677 -9.063 1.00 71.44 88 MET A CA 1
ATOM 694 C C . MET A 1 88 ? 1.262 -4.952 -9.500 1.00 71.44 88 MET A C 1
ATOM 696 O O . MET A 1 88 ? 1.981 -5.410 -10.390 1.00 71.44 88 MET A O 1
ATOM 700 N N . ILE A 1 89 ? 1.577 -3.841 -8.838 1.00 72.50 89 ILE A N 1
ATOM 701 C CA . ILE A 1 89 ? 2.834 -3.115 -9.042 1.00 72.50 89 ILE A CA 1
ATOM 702 C C . ILE A 1 89 ? 3.529 -2.856 -7.711 1.00 72.50 89 ILE A C 1
ATOM 704 O O . ILE A 1 89 ? 2.924 -2.347 -6.780 1.00 72.50 89 ILE A O 1
ATOM 708 N N . HIS A 1 90 ? 4.806 -3.191 -7.623 1.00 71.94 90 HIS A N 1
ATOM 709 C CA . HIS A 1 90 ? 5.678 -2.852 -6.517 1.00 71.94 90 HIS A CA 1
ATOM 710 C C . HIS A 1 90 ? 6.560 -1.669 -6.916 1.00 71.94 90 HIS A C 1
ATOM 712 O O . HIS A 1 90 ? 7.272 -1.718 -7.913 1.00 71.94 90 HIS A O 1
ATOM 718 N N . ILE A 1 91 ? 6.495 -0.585 -6.159 1.00 70.38 91 ILE A N 1
ATOM 719 C CA . ILE A 1 91 ? 7.274 0.625 -6.382 1.00 70.38 91 ILE A CA 1
ATOM 720 C C . ILE A 1 91 ? 8.100 0.860 -5.114 1.00 70.38 91 ILE A C 1
ATOM 722 O O . ILE A 1 91 ? 7.589 1.380 -4.117 1.00 70.38 91 ILE A O 1
ATOM 726 N N . ASP A 1 92 ? 9.370 0.457 -5.155 1.00 66.62 92 ASP A N 1
ATOM 727 C CA . ASP A 1 92 ? 10.354 0.785 -4.127 1.00 66.62 92 ASP A CA 1
ATOM 728 C C . ASP A 1 92 ? 11.065 2.068 -4.539 1.00 66.62 92 ASP A C 1
ATOM 730 O O . ASP A 1 92 ? 11.918 2.101 -5.430 1.00 66.62 92 ASP A O 1
ATOM 734 N N . THR A 1 93 ? 10.628 3.168 -3.943 1.00 57.47 93 THR A N 1
ATOM 735 C CA . THR A 1 93 ? 11.170 4.468 -4.276 1.00 57.47 93 THR A CA 1
ATOM 736 C C . THR A 1 93 ? 11.766 5.110 -3.055 1.00 57.47 93 THR A C 1
ATOM 738 O O . THR A 1 93 ? 11.204 6.030 -2.463 1.00 57.47 93 THR A O 1
ATOM 741 N N . GLU A 1 94 ? 12.999 4.728 -2.756 1.00 49.47 94 GLU A N 1
ATOM 742 C CA . GLU A 1 94 ? 13.966 5.698 -2.260 1.00 49.47 94 GLU A CA 1
ATOM 743 C C . GLU A 1 94 ? 14.190 6.779 -3.341 1.00 49.47 94 GLU A C 1
ATOM 745 O O . GLU A 1 94 ? 15.263 6.899 -3.931 1.00 49.47 94 GLU A O 1
ATOM 750 N N . PHE A 1 95 ? 13.165 7.588 -3.646 1.00 47.28 95 PHE A N 1
ATOM 751 C CA . PHE A 1 95 ? 13.269 8.770 -4.502 1.00 47.28 95 PHE A CA 1
ATOM 752 C C . PHE A 1 95 ? 14.019 9.868 -3.757 1.00 47.28 95 PHE A C 1
ATOM 754 O O . PHE A 1 95 ? 13.467 10.931 -3.530 1.00 47.28 95 PHE A O 1
ATOM 761 N N . ASN A 1 96 ? 15.244 9.583 -3.315 1.00 35.06 96 ASN A N 1
ATOM 762 C CA . ASN A 1 96 ? 16.263 10.509 -2.836 1.00 35.06 96 ASN A CA 1
ATOM 763 C C . ASN A 1 96 ? 15.727 11.786 -2.159 1.00 35.06 96 ASN A C 1
ATOM 765 O O . ASN A 1 96 ? 16.249 12.878 -2.370 1.00 35.06 96 ASN A O 1
ATOM 769 N N . VAL A 1 97 ? 14.722 11.661 -1.284 1.00 34.41 97 VAL A N 1
ATOM 770 C CA . VAL A 1 97 ? 14.346 12.726 -0.357 1.00 34.41 97 VAL A CA 1
ATOM 771 C C . VAL A 1 97 ? 15.303 12.605 0.818 1.00 34.41 97 VAL A C 1
ATOM 773 O O . VAL A 1 97 ? 14.924 12.387 1.965 1.00 34.41 97 VAL A O 1
ATOM 776 N N . LYS A 1 98 ? 16.598 12.744 0.520 1.00 32.88 98 LYS A N 1
ATOM 777 C CA . LYS A 1 98 ? 17.502 13.299 1.512 1.00 32.88 98 LYS A CA 1
ATOM 778 C C . LYS A 1 98 ? 16.903 14.651 1.872 1.00 32.88 98 LYS A C 1
ATOM 780 O O . LYS A 1 98 ? 16.550 15.428 0.983 1.00 32.88 98 LYS A O 1
ATOM 785 N N . PHE A 1 99 ? 16.714 14.871 3.168 1.00 31.98 99 PHE A N 1
ATOM 786 C CA . PHE A 1 99 ? 16.367 16.156 3.766 1.00 31.98 99 PHE A CA 1
ATOM 787 C C . PHE A 1 99 ? 16.911 17.317 2.914 1.00 31.98 99 PHE A C 1
ATOM 789 O O . PHE A 1 99 ? 18.118 17.536 2.876 1.00 31.98 99 PHE A O 1
ATOM 796 N N . GLY A 1 100 ? 16.028 18.031 2.206 1.00 30.33 100 GLY A N 1
ATOM 797 C CA . GLY A 1 100 ? 16.416 19.225 1.449 1.00 30.33 100 GLY A CA 1
ATOM 798 C C . GLY A 1 100 ? 16.696 19.069 -0.052 1.00 30.33 100 GLY A C 1
ATOM 799 O O . GLY A 1 100 ? 17.562 19.770 -0.562 1.00 30.33 100 GLY A O 1
ATOM 800 N N . GLY A 1 101 ? 15.908 18.276 -0.781 1.00 37.94 101 GLY A N 1
ATOM 801 C CA . GLY A 1 101 ? 15.605 18.579 -2.186 1.00 37.94 101 GLY A CA 1
ATOM 802 C C . GLY A 1 101 ? 16.113 17.577 -3.220 1.00 37.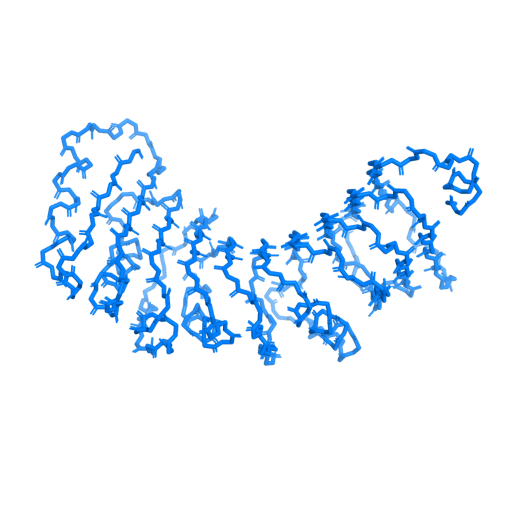94 101 GLY A C 1
ATOM 803 O O . GLY A 1 101 ? 17.306 17.367 -3.370 1.00 37.94 101 GLY A O 1
ATOM 804 N N . ILE A 1 102 ? 15.168 17.014 -3.972 1.00 40.09 102 ILE A N 1
ATOM 805 C CA . ILE A 1 102 ? 14.982 17.177 -5.423 1.00 40.09 102 ILE A CA 1
ATOM 806 C C . ILE A 1 102 ? 13.521 16.780 -5.666 1.00 40.09 102 ILE A C 1
ATOM 808 O O . ILE A 1 102 ? 13.077 15.709 -5.258 1.00 40.09 102 ILE A O 1
ATOM 812 N N . GLN A 1 103 ? 12.729 17.678 -6.253 1.00 50.06 103 GLN A N 1
ATOM 813 C CA . GLN A 1 103 ? 11.368 17.336 -6.660 1.00 50.06 103 GLN A CA 1
ATOM 814 C C . GLN A 1 103 ? 11.434 16.325 -7.807 1.00 50.06 103 GLN A C 1
ATOM 816 O O . GLN A 1 103 ? 12.237 16.493 -8.723 1.00 50.06 103 GLN A O 1
ATOM 821 N N . LEU A 1 104 ? 10.562 15.315 -7.788 1.00 53.84 104 LEU A N 1
ATOM 822 C CA . LEU A 1 104 ? 10.364 14.433 -8.939 1.00 53.84 104 LEU A CA 1
ATOM 823 C C . LEU A 1 104 ? 10.133 15.259 -10.209 1.00 53.84 104 LEU A C 1
ATOM 825 O O . LEU A 1 104 ? 9.425 16.271 -10.171 1.00 53.84 104 LEU A O 1
ATOM 829 N N . SER A 1 105 ? 10.705 14.831 -11.336 1.00 58.66 105 SER A N 1
ATOM 830 C CA . SER A 1 105 ? 10.420 15.483 -12.612 1.00 58.66 105 SER A CA 1
ATOM 831 C C . SER A 1 105 ? 8.913 15.361 -12.915 1.00 58.66 105 SER A C 1
ATOM 833 O O . SER A 1 105 ? 8.296 14.337 -12.599 1.00 58.66 105 SER A O 1
ATOM 835 N N . PRO A 1 106 ? 8.272 16.391 -13.501 1.00 62.59 106 PRO A N 1
ATOM 836 C CA . PRO A 1 106 ? 6.876 16.301 -13.928 1.00 62.59 106 PRO A CA 1
ATOM 837 C C . PRO A 1 106 ? 6.604 15.068 -14.801 1.00 62.59 106 PRO A C 1
ATOM 839 O O . PRO A 1 106 ? 5.650 14.347 -14.537 1.00 62.59 106 PRO A O 1
ATOM 842 N N . ALA A 1 107 ? 7.507 14.755 -15.737 1.00 60.88 107 ALA A N 1
ATOM 843 C CA . ALA A 1 107 ? 7.389 13.600 -16.625 1.00 60.88 107 ALA A CA 1
ATOM 844 C C . ALA A 1 107 ? 7.367 12.257 -15.874 1.00 60.88 107 ALA A C 1
ATOM 846 O O . ALA A 1 107 ? 6.545 11.396 -16.180 1.00 60.88 107 ALA A O 1
ATOM 847 N N . LYS A 1 108 ? 8.216 12.079 -14.851 1.00 60.47 108 LYS A N 1
ATOM 848 C CA . LYS A 1 108 ? 8.223 10.854 -14.035 1.00 60.47 108 LYS A CA 1
ATOM 849 C C . LYS A 1 108 ? 6.958 10.728 -13.187 1.00 60.47 108 LYS A C 1
ATOM 851 O O . LYS A 1 108 ? 6.431 9.629 -13.036 1.00 60.47 108 LYS A O 1
ATOM 856 N N . ARG A 1 109 ? 6.435 11.845 -12.668 1.00 63.94 109 ARG A N 1
ATOM 857 C CA . ARG A 1 109 ? 5.140 11.866 -11.961 1.00 63.94 109 ARG A CA 1
ATOM 858 C C . ARG A 1 109 ? 3.987 11.482 -12.877 1.00 63.94 109 ARG A C 1
ATOM 860 O O . ARG A 1 109 ? 3.146 10.683 -12.478 1.00 63.94 109 ARG A O 1
ATOM 867 N N . ASP A 1 110 ? 3.961 12.043 -14.080 1.00 65.50 110 ASP A N 1
ATOM 868 C CA . ASP A 1 110 ? 2.930 11.766 -15.077 1.00 65.50 110 ASP A CA 1
ATOM 869 C C . ASP A 1 110 ? 2.963 10.296 -15.505 1.00 65.50 110 ASP A C 1
ATOM 871 O O . ASP A 1 110 ? 1.928 9.641 -15.514 1.00 65.50 110 ASP A O 1
ATOM 875 N N . ALA A 1 111 ? 4.154 9.741 -15.725 1.00 64.44 111 ALA A N 1
ATOM 876 C CA . ALA A 1 111 ? 4.341 8.322 -15.990 1.00 64.44 111 ALA A CA 1
ATOM 877 C C . ALA A 1 111 ? 3.802 7.427 -14.862 1.00 64.44 111 ALA A C 1
ATOM 879 O O . ALA A 1 111 ? 2.985 6.543 -15.107 1.00 64.44 111 ALA A O 1
ATOM 880 N N . ILE A 1 112 ? 4.221 7.679 -13.615 1.00 66.25 112 ILE A N 1
ATOM 881 C CA . ILE A 1 112 ? 3.746 6.919 -12.450 1.00 66.25 112 ILE A CA 1
ATOM 882 C C . ILE A 1 112 ? 2.223 7.025 -12.327 1.00 66.25 112 ILE A C 1
ATOM 884 O O . ILE A 1 112 ? 1.563 6.014 -12.104 1.00 66.25 112 ILE A O 1
ATOM 888 N N . ARG A 1 113 ? 1.648 8.219 -12.522 1.00 67.44 113 ARG A N 1
ATOM 889 C CA . ARG A 1 113 ? 0.192 8.399 -12.566 1.00 67.44 113 ARG A CA 1
ATOM 890 C C . ARG A 1 113 ? -0.436 7.498 -13.618 1.00 67.44 113 ARG A C 1
ATOM 892 O O . ARG A 1 113 ? -1.354 6.752 -13.290 1.00 67.44 113 ARG A O 1
ATOM 899 N N . ASP A 1 114 ? 0.029 7.582 -14.856 1.00 66.62 114 ASP A N 1
ATOM 900 C CA . ASP A 1 114 ? -0.585 6.881 -15.976 1.00 66.62 114 ASP A CA 1
ATOM 901 C C . ASP A 1 114 ? -0.546 5.359 -15.748 1.00 66.62 114 ASP A C 1
ATOM 903 O O . ASP A 1 114 ? -1.543 4.681 -15.994 1.00 66.62 114 ASP A O 1
ATOM 907 N N . PHE A 1 115 ? 0.520 4.822 -15.138 1.00 65.62 115 PHE A N 1
ATOM 908 C CA . PHE A 1 115 ? 0.565 3.411 -14.721 1.00 65.62 115 PHE A CA 1
ATOM 909 C C . PHE A 1 115 ? -0.446 3.089 -13.639 1.00 65.62 115 PHE A C 1
ATOM 911 O O . PHE A 1 115 ? -1.206 2.129 -13.753 1.00 65.62 115 PHE A O 1
ATOM 918 N N . LEU A 1 116 ? -0.473 3.903 -12.592 1.00 65.44 116 LEU A N 1
ATOM 919 C CA . LEU A 1 116 ? -1.286 3.623 -11.425 1.00 65.44 116 LEU A CA 1
ATOM 920 C C . LEU A 1 116 ? -2.795 3.788 -11.691 1.00 65.44 116 LEU A C 1
ATOM 922 O O . LEU A 1 116 ? -3.608 3.208 -10.977 1.00 65.44 116 LEU A O 1
ATOM 926 N N . THR A 1 117 ? -3.197 4.520 -12.737 1.00 65.62 117 THR A N 1
ATOM 927 C CA . THR A 1 117 ? -4.613 4.595 -13.148 1.00 65.62 117 THR A CA 1
ATOM 928 C C . THR A 1 117 ? -5.163 3.267 -13.684 1.00 65.62 117 THR A C 1
ATOM 930 O O . THR A 1 117 ? -6.366 3.014 -13.571 1.00 65.62 117 THR A O 1
ATOM 933 N N . GLY A 1 118 ? -4.308 2.409 -14.250 1.00 63.00 118 GLY A N 1
ATOM 934 C CA . GLY A 1 118 ? -4.701 1.138 -14.865 1.00 63.00 118 GLY A CA 1
ATOM 935 C C . GLY A 1 118 ? -4.617 -0.084 -13.949 1.00 63.00 118 GLY A C 1
ATOM 936 O O . GLY A 1 118 ? -5.169 -1.123 -14.297 1.00 63.00 118 GLY A O 1
ATOM 937 N N . VAL A 1 119 ? -3.953 0.026 -12.795 1.00 65.69 119 VAL A N 1
ATOM 938 C CA . VAL A 1 119 ? -3.689 -1.115 -11.903 1.00 65.69 119 VAL A CA 1
ATOM 939 C C . VAL A 1 119 ? -4.691 -1.217 -10.764 1.00 65.69 119 VAL A C 1
ATOM 941 O O . VAL A 1 119 ? -5.270 -0.237 -10.295 1.00 65.69 119 VAL A O 1
ATOM 944 N N . SER A 1 120 ? -4.864 -2.447 -10.299 1.00 64.25 120 SER A N 1
ATOM 945 C CA . SER A 1 120 ? -5.815 -2.808 -9.255 1.00 64.25 120 SER A CA 1
ATOM 946 C C . SER A 1 120 ? -5.151 -3.027 -7.883 1.00 64.25 120 SER A C 1
ATOM 948 O O . SER A 1 120 ? -5.821 -2.934 -6.854 1.00 64.25 120 SER A O 1
ATOM 950 N N . GLY A 1 121 ? -3.831 -3.235 -7.852 1.00 61.06 121 GLY A N 1
ATOM 951 C CA . GLY A 1 121 ? -3.022 -3.467 -6.657 1.00 61.06 121 GLY A CA 1
ATOM 952 C C . GLY A 1 121 ? -1.665 -2.763 -6.723 1.00 61.06 121 GLY A C 1
ATOM 953 O O . GLY A 1 121 ? -1.018 -2.770 -7.771 1.00 61.06 121 GLY A O 1
ATOM 954 N N . VAL A 1 122 ? -1.230 -2.142 -5.623 1.00 65.06 122 VAL A N 1
ATOM 955 C CA . VAL A 1 122 ? 0.042 -1.397 -5.545 1.00 65.06 122 VAL A CA 1
ATOM 956 C C . VAL A 1 122 ? 0.726 -1.678 -4.211 1.00 65.06 122 VAL A C 1
ATOM 958 O O . VAL A 1 122 ? 0.093 -1.519 -3.176 1.00 65.06 122 VAL A O 1
ATOM 961 N N . PHE A 1 123 ? 2.012 -2.020 -4.226 1.00 60.59 123 PHE A N 1
ATOM 962 C CA . PHE A 1 123 ? 2.917 -1.852 -3.093 1.00 60.59 123 PHE A CA 1
ATOM 963 C C . PHE A 1 123 ? 3.724 -0.570 -3.297 1.00 60.59 123 PHE A C 1
ATOM 965 O O . PHE A 1 123 ? 4.399 -0.439 -4.317 1.00 60.59 123 PHE A O 1
ATOM 972 N N . TYR A 1 124 ? 3.696 0.362 -2.345 1.00 62.62 124 TYR A N 1
ATOM 973 C CA . TYR A 1 124 ? 4.405 1.634 -2.442 1.00 62.62 124 TYR A CA 1
ATOM 974 C C . TYR A 1 124 ? 5.309 1.892 -1.232 1.00 62.62 124 TYR A C 1
ATOM 976 O O . TYR A 1 124 ? 4.854 1.953 -0.095 1.00 62.62 124 TYR A O 1
ATOM 984 N N . ARG A 1 125 ? 6.612 2.071 -1.449 1.00 56.44 125 ARG A N 1
ATOM 985 C CA . ARG A 1 125 ? 7.558 2.391 -0.371 1.00 56.44 125 ARG A CA 1
ATOM 986 C C . ARG A 1 125 ? 7.819 3.898 -0.325 1.00 56.44 125 ARG A C 1
ATOM 988 O O . ARG A 1 125 ? 8.302 4.462 -1.304 1.00 56.44 125 ARG A O 1
ATOM 995 N N . TYR A 1 126 ? 7.519 4.534 0.812 1.00 55.62 126 TYR A N 1
ATOM 996 C CA . TYR A 1 126 ? 7.764 5.959 1.093 1.00 55.62 126 TYR A CA 1
ATOM 997 C C . TYR A 1 126 ? 7.062 6.961 0.143 1.00 55.62 126 TYR A C 1
ATOM 999 O O . TYR A 1 126 ? 7.692 7.566 -0.730 1.00 55.62 126 TYR A O 1
ATOM 1007 N N . PRO A 1 127 ? 5.751 7.205 0.329 1.00 57.31 127 PRO A N 1
ATOM 1008 C CA . PRO A 1 127 ? 4.987 8.115 -0.518 1.00 57.31 127 PRO A CA 1
ATOM 1009 C C . PRO A 1 127 ? 5.369 9.590 -0.332 1.00 57.31 127 PRO A C 1
ATOM 1011 O O . PRO A 1 127 ? 4.837 10.279 0.535 1.00 57.31 127 PRO A O 1
ATOM 1014 N N . TYR A 1 128 ? 6.238 10.106 -1.204 1.00 57.81 128 TYR A N 1
ATOM 1015 C CA . TYR A 1 128 ? 6.559 11.543 -1.302 1.00 57.81 128 TYR A CA 1
ATOM 1016 C C . TYR A 1 128 ? 5.926 12.231 -2.528 1.00 57.81 128 TYR A C 1
ATOM 1018 O O . TYR A 1 128 ? 6.204 13.397 -2.814 1.00 57.81 128 TYR A O 1
ATOM 1026 N N . LEU A 1 129 ? 5.089 11.514 -3.284 1.00 55.34 129 LEU A N 1
ATOM 1027 C CA . LEU A 1 129 ? 4.444 12.008 -4.500 1.00 55.34 129 LEU A CA 1
ATOM 1028 C C . LEU A 1 129 ? 3.343 13.023 -4.179 1.00 55.34 129 LEU A C 1
ATOM 1030 O O . LEU A 1 129 ? 2.209 12.645 -3.934 1.00 55.34 129 LEU A O 1
ATOM 1034 N N . TRP A 1 130 ? 3.636 14.320 -4.241 1.00 53.62 130 TRP A N 1
ATOM 1035 C CA . TRP A 1 130 ? 2.589 15.345 -4.220 1.00 53.62 130 TRP A CA 1
ATOM 1036 C C . TRP A 1 130 ? 2.541 16.138 -5.535 1.00 53.62 130 TRP A C 1
ATOM 1038 O O . TRP A 1 130 ? 3.605 16.540 -6.021 1.00 53.62 130 TRP A O 1
ATOM 1048 N N . PRO A 1 131 ? 1.348 16.422 -6.104 1.00 54.50 131 PRO A N 1
ATOM 1049 C CA . PRO A 1 131 ? 0.020 15.925 -5.713 1.00 54.50 131 PRO A CA 1
ATOM 1050 C C . PRO A 1 131 ? -0.182 14.448 -6.083 1.00 54.50 131 PRO A C 1
ATOM 1052 O O . PRO A 1 131 ? 0.335 13.981 -7.100 1.00 54.50 131 PRO A O 1
ATOM 1055 N N . PHE A 1 132 ? -0.946 13.724 -5.263 1.00 63.53 132 PHE A N 1
ATOM 1056 C CA . PHE A 1 132 ? -1.252 12.320 -5.522 1.00 63.53 132 PHE A CA 1
ATOM 1057 C C . PHE A 1 132 ? -2.188 12.178 -6.740 1.00 63.53 132 PHE A C 1
ATOM 1059 O O . PHE A 1 132 ? -3.182 12.902 -6.841 1.00 63.53 132 PHE A O 1
ATOM 1066 N N . PRO A 1 133 ? -1.881 11.275 -7.684 1.00 64.38 133 PRO A N 1
ATOM 1067 C CA . PRO A 1 133 ? -2.783 10.952 -8.780 1.00 64.38 133 PRO A CA 1
ATOM 1068 C C . PRO A 1 133 ? -4.003 10.150 -8.315 1.00 64.38 133 PRO A C 1
ATOM 1070 O O . PRO A 1 133 ? -3.910 9.404 -7.355 1.00 64.38 133 PRO A O 1
ATOM 1073 N N . ASN A 1 134 ? -5.136 10.260 -9.018 1.00 70.06 134 ASN A N 1
ATOM 1074 C CA . ASN A 1 134 ? -6.340 9.485 -8.702 1.00 70.06 134 ASN A CA 1
ATOM 1075 C C . ASN A 1 134 ? -6.185 8.013 -9.137 1.00 70.06 134 ASN A C 1
ATOM 1077 O O . ASN A 1 134 ? -6.100 7.710 -10.327 1.00 70.06 134 ASN A O 1
ATOM 1081 N N . PHE A 1 135 ? -6.203 7.107 -8.165 1.00 73.75 135 PHE A N 1
ATOM 1082 C CA . PHE A 1 135 ? -6.121 5.653 -8.294 1.00 73.75 135 PHE A CA 1
ATOM 1083 C C . PHE A 1 135 ? -7.514 5.020 -8.262 1.00 73.75 135 PHE A C 1
ATOM 1085 O O . PHE A 1 135 ? -7.859 4.220 -7.389 1.00 73.75 135 PHE A O 1
ATOM 1092 N N . GLY A 1 136 ? -8.344 5.389 -9.238 1.00 75.44 136 GLY A N 1
ATOM 1093 C CA . GLY A 1 136 ? -9.756 5.005 -9.278 1.00 75.44 136 GLY A CA 1
ATOM 1094 C C . GLY A 1 136 ? -10.027 3.498 -9.351 1.00 75.44 136 GLY A C 1
ATOM 1095 O O . GLY A 1 136 ? -11.138 3.086 -9.035 1.00 75.44 136 GLY A O 1
ATOM 1096 N N . ASN A 1 137 ? -9.048 2.676 -9.742 1.00 78.88 137 ASN A N 1
ATOM 1097 C CA . ASN A 1 137 ? -9.193 1.221 -9.885 1.00 78.88 137 ASN A CA 1
ATOM 1098 C C . ASN A 1 137 ? -8.524 0.410 -8.766 1.00 78.88 137 ASN A C 1
ATOM 1100 O O . ASN A 1 137 ? -8.673 -0.812 -8.731 1.00 78.88 137 ASN A O 1
ATOM 1104 N N . LEU A 1 138 ? -7.828 1.074 -7.843 1.00 80.69 138 LEU A N 1
ATOM 1105 C CA . LEU A 1 138 ? -7.057 0.413 -6.800 1.00 80.69 138 LEU A CA 1
ATOM 1106 C C . LEU A 1 138 ? -7.979 -0.199 -5.736 1.00 80.69 138 LEU A C 1
ATOM 1108 O O . LEU A 1 138 ? -8.701 0.529 -5.053 1.00 80.69 138 LEU A O 1
ATOM 1112 N N . TYR A 1 139 ? -7.946 -1.527 -5.584 1.00 86.00 139 TYR A N 1
ATOM 1113 C CA . TYR A 1 139 ? -8.685 -2.253 -4.541 1.00 86.00 139 TYR A CA 1
ATOM 1114 C C . TYR A 1 139 ? -7.787 -2.694 -3.386 1.00 86.00 139 TYR A C 1
ATOM 1116 O O . TYR A 1 139 ? -8.275 -2.778 -2.259 1.00 86.00 139 TYR A O 1
ATOM 1124 N N . ARG A 1 140 ? -6.501 -2.963 -3.646 1.00 87.44 140 ARG A N 1
ATOM 1125 C CA . ARG A 1 140 ? -5.522 -3.365 -2.631 1.00 87.44 140 ARG A CA 1
ATOM 1126 C C . ARG A 1 140 ? -4.299 -2.465 -2.676 1.00 87.44 140 ARG A C 1
ATOM 1128 O O . ARG A 1 140 ? -3.725 -2.231 -3.733 1.00 87.44 140 ARG A O 1
ATOM 1135 N N . LEU A 1 141 ? -3.887 -1.988 -1.517 1.00 85.75 141 LEU A N 1
ATOM 1136 C CA . LEU A 1 141 ? -2.747 -1.106 -1.365 1.00 85.75 141 LEU A CA 1
ATOM 1137 C C . LEU A 1 141 ? -1.880 -1.626 -0.228 1.00 85.75 141 LEU A C 1
ATOM 1139 O O . LEU A 1 141 ? -2.365 -1.826 0.877 1.00 85.75 141 LEU A O 1
ATOM 1143 N N . GLU A 1 142 ? -0.604 -1.821 -0.498 1.00 85.00 142 GLU A N 1
ATOM 1144 C CA . GLU A 1 142 ? 0.415 -2.126 0.491 1.00 85.00 142 GLU A CA 1
ATOM 1145 C C . GLU A 1 142 ? 1.398 -0.958 0.528 1.00 85.00 142 GLU A C 1
ATOM 1147 O O . GLU A 1 142 ? 1.797 -0.453 -0.516 1.00 85.00 142 GLU A O 1
ATOM 1152 N N . VAL A 1 143 ? 1.730 -0.427 1.701 1.00 78.62 143 VAL A N 1
ATOM 1153 C CA . VAL A 1 143 ? 2.586 0.762 1.792 1.00 78.62 143 VAL A CA 1
ATOM 1154 C C . VAL A 1 143 ? 3.488 0.675 2.996 1.00 78.62 143 VAL A C 1
ATOM 1156 O O . VAL A 1 143 ? 3.011 0.460 4.106 1.00 78.62 143 VAL A O 1
ATOM 1159 N N . ALA A 1 144 ? 4.773 0.949 2.801 1.00 77.00 144 ALA A N 1
ATOM 1160 C CA . ALA A 1 144 ? 5.686 1.158 3.915 1.00 77.00 144 ALA A CA 1
ATOM 1161 C C . ALA A 1 144 ? 5.742 2.646 4.293 1.00 77.00 144 ALA A C 1
ATOM 1163 O O . ALA A 1 144 ? 6.040 3.498 3.447 1.00 77.00 144 ALA A O 1
ATOM 1164 N N . PHE A 1 145 ? 5.492 2.956 5.566 1.00 71.00 145 PHE A N 1
ATOM 1165 C CA . PHE A 1 145 ? 5.527 4.313 6.117 1.00 71.00 145 PHE A CA 1
ATOM 1166 C C . PHE A 1 145 ? 6.573 4.458 7.230 1.00 71.00 145 PHE A C 1
ATOM 1168 O O . PHE A 1 145 ? 6.864 3.526 7.979 1.00 71.00 145 PHE A O 1
ATOM 1175 N N . CYS A 1 146 ? 7.091 5.681 7.369 1.00 71.69 146 CYS A N 1
ATOM 1176 C CA . CYS A 1 146 ? 7.790 6.145 8.571 1.00 71.69 146 CYS A CA 1
ATOM 1177 C C . CYS A 1 146 ? 6.857 7.007 9.433 1.00 71.69 146 CYS A C 1
ATOM 1179 O O . CYS A 1 146 ? 5.972 7.685 8.896 1.00 71.69 146 CYS A O 1
ATOM 1181 N N . SER A 1 147 ? 7.117 7.082 10.745 1.00 71.62 147 SER A N 1
ATOM 1182 C CA . SER A 1 147 ? 6.296 7.863 11.692 1.00 71.62 147 SER A CA 1
ATOM 1183 C C . SER A 1 147 ? 6.076 9.328 11.265 1.00 71.62 147 SER A C 1
ATOM 1185 O O . SER A 1 147 ? 4.956 9.834 11.327 1.00 71.62 147 SER A O 1
ATOM 1187 N N . PHE A 1 148 ? 7.099 9.999 10.722 1.00 71.00 148 PHE A N 1
ATOM 1188 C CA . PHE A 1 148 ? 7.007 11.394 10.257 1.00 71.00 148 PHE A CA 1
ATOM 1189 C C . PHE A 1 148 ? 6.198 11.585 8.958 1.00 71.00 148 PHE A C 1
ATOM 1191 O O . PHE A 1 148 ? 5.718 12.682 8.677 1.00 71.00 148 PHE A O 1
ATOM 1198 N N . THR A 1 149 ? 6.011 10.530 8.158 1.00 73.19 149 THR A N 1
ATOM 1199 C CA . THR A 1 149 ? 5.197 10.570 6.924 1.00 73.19 149 THR A CA 1
ATOM 1200 C C . THR A 1 149 ? 3.732 10.207 7.150 1.00 73.19 149 THR A C 1
ATOM 1202 O O . THR A 1 149 ? 2.905 10.421 6.264 1.00 73.19 149 THR A O 1
ATOM 1205 N N . LEU A 1 150 ? 3.390 9.706 8.341 1.00 77.62 150 LEU A N 1
ATOM 1206 C CA . LEU A 1 150 ? 2.053 9.210 8.671 1.00 77.62 150 LEU A CA 1
ATOM 1207 C C . LEU A 1 150 ? 0.956 10.257 8.423 1.00 77.62 150 LEU A C 1
ATOM 1209 O O . LEU A 1 150 ? -0.128 9.927 7.958 1.00 77.62 150 LEU A O 1
ATOM 1213 N N . GLN A 1 151 ? 1.248 11.540 8.656 1.00 78.31 151 GLN A N 1
ATOM 1214 C CA . GLN A 1 151 ? 0.295 12.636 8.443 1.00 78.31 151 GLN A CA 1
ATOM 1215 C C . GLN A 1 151 ? -0.220 12.755 6.996 1.00 78.31 151 GLN A C 1
ATOM 1217 O O . GLN A 1 151 ? -1.277 13.343 6.770 1.00 78.31 151 GLN A O 1
ATOM 1222 N N . PHE A 1 152 ? 0.508 12.208 6.017 1.00 77.75 152 PHE A N 1
ATOM 1223 C CA . PHE A 1 152 ? 0.127 12.237 4.605 1.00 77.75 152 PHE A CA 1
ATOM 1224 C C . PHE A 1 152 ? -0.739 11.043 4.193 1.00 77.75 152 PHE A C 1
ATOM 1226 O O . PHE A 1 152 ? -1.385 11.109 3.147 1.00 77.75 152 PHE A O 1
ATOM 1233 N N . LEU A 1 153 ? -0.803 9.988 5.016 1.00 84.25 153 LEU A N 1
ATOM 1234 C CA . LEU A 1 153 ? -1.575 8.777 4.737 1.00 84.25 153 LEU A CA 1
ATOM 1235 C C . LEU A 1 153 ? -3.039 9.091 4.382 1.00 84.25 153 LEU A C 1
ATOM 1237 O O . LEU A 1 153 ? -3.478 8.639 3.328 1.00 84.25 153 LEU A O 1
ATOM 1241 N N . PRO A 1 154 ? -3.795 9.905 5.149 1.00 87.38 154 PRO A N 1
ATOM 1242 C CA . PRO A 1 154 ? -5.181 10.194 4.793 1.00 87.38 154 PRO A CA 1
ATOM 1243 C C . PRO A 1 154 ? -5.327 10.864 3.424 1.00 87.38 154 PRO A C 1
ATOM 1245 O O . PRO A 1 154 ? -6.265 10.588 2.685 1.00 87.38 154 PRO A O 1
ATOM 1248 N N . VAL A 1 155 ? -4.390 11.737 3.055 1.00 82.56 155 VAL A N 1
ATOM 1249 C CA . VAL A 1 155 ? -4.471 12.425 1.763 1.00 82.56 155 VAL A CA 1
ATOM 1250 C C . VAL A 1 155 ? -4.137 11.478 0.612 1.00 82.56 155 VAL A C 1
ATOM 1252 O O . VAL A 1 155 ? -4.753 11.545 -0.449 1.00 82.56 155 VAL A O 1
ATOM 1255 N N . PHE A 1 156 ? -3.212 10.546 0.831 1.00 79.75 156 PHE A N 1
ATOM 1256 C CA . PHE A 1 156 ? -2.937 9.486 -0.130 1.00 79.75 156 PHE A CA 1
ATOM 1257 C C . PHE A 1 156 ? -4.149 8.566 -0.326 1.00 79.75 156 PHE A C 1
ATOM 1259 O O . PHE A 1 156 ? -4.533 8.264 -1.455 1.00 79.75 156 PHE A O 1
ATOM 1266 N N . LEU A 1 157 ? -4.809 8.179 0.767 1.00 87.38 157 LEU A N 1
ATOM 1267 C CA . LEU A 1 157 ? -5.993 7.321 0.730 1.00 87.38 157 LEU A CA 1
ATOM 1268 C C . LEU A 1 157 ? -7.195 7.981 0.036 1.00 87.38 157 LEU A C 1
ATOM 1270 O O . LEU A 1 157 ? -7.988 7.272 -0.580 1.00 87.38 157 LEU A O 1
ATOM 1274 N N . GLU A 1 158 ? -7.306 9.315 0.054 1.00 87.19 158 GLU A N 1
ATOM 1275 C CA . GLU A 1 158 ? -8.328 10.047 -0.719 1.00 87.19 158 GLU A CA 1
ATOM 1276 C C . GLU A 1 158 ? -8.200 9.809 -2.223 1.00 87.19 158 GLU A C 1
ATOM 1278 O O . GLU A 1 158 ? -9.180 9.809 -2.964 1.00 87.19 158 GLU A O 1
ATOM 1283 N N . SER A 1 159 ? -6.978 9.538 -2.671 1.00 81.38 159 SER A N 1
ATOM 1284 C CA . SER A 1 159 ? -6.707 9.227 -4.065 1.00 81.38 159 SER A CA 1
ATOM 1285 C C . SER A 1 159 ? -7.110 7.801 -4.443 1.00 81.38 159 SER A C 1
ATOM 1287 O O . SER A 1 159 ? -7.065 7.466 -5.617 1.00 81.38 159 SER A O 1
ATOM 1289 N N . CYS A 1 160 ? -7.527 6.960 -3.491 1.00 86.75 160 CYS A N 1
ATOM 1290 C CA . CYS A 1 160 ? -7.860 5.549 -3.703 1.00 86.75 160 CYS A CA 1
ATOM 1291 C C . CYS A 1 160 ? -9.348 5.276 -3.389 1.00 86.75 160 CYS A C 1
ATOM 1293 O O . CYS A 1 160 ? -9.659 4.566 -2.429 1.00 86.75 160 CYS A O 1
ATOM 1295 N N . PRO A 1 161 ? -10.311 5.814 -4.161 1.00 88.50 161 PRO A N 1
ATOM 1296 C CA . PRO A 1 161 ? -11.728 5.815 -3.780 1.00 88.50 161 PRO A CA 1
ATOM 1297 C C . PRO A 1 161 ? -12.389 4.427 -3.747 1.00 88.50 161 PRO A C 1
ATOM 1299 O O . PRO A 1 161 ? -13.480 4.298 -3.200 1.00 88.50 161 PRO A O 1
ATOM 1302 N N . ARG A 1 162 ? -11.773 3.396 -4.345 1.00 90.94 162 ARG A N 1
ATOM 1303 C CA . ARG A 1 162 ? -12.290 2.012 -4.380 1.00 90.94 162 ARG A CA 1
ATOM 1304 C C . ARG A 1 162 ? -11.496 1.044 -3.501 1.00 90.94 162 ARG A C 1
ATOM 1306 O O . ARG A 1 162 ? -11.697 -0.167 -3.604 1.00 90.94 162 ARG A O 1
ATOM 1313 N N . LEU A 1 163 ? -10.619 1.567 -2.644 1.00 92.94 163 LEU A N 1
ATOM 1314 C CA . LEU A 1 163 ? -9.733 0.758 -1.821 1.00 92.94 163 LEU A CA 1
ATOM 1315 C C . LEU A 1 163 ? -10.522 -0.099 -0.828 1.00 92.94 163 LEU A C 1
ATOM 1317 O O . LEU A 1 163 ? -11.327 0.431 -0.063 1.00 92.94 163 LEU A O 1
ATOM 1321 N N . LYS A 1 164 ? -10.260 -1.406 -0.828 1.00 94.75 164 LYS A N 1
ATOM 1322 C CA . LYS A 1 164 ? -10.868 -2.399 0.068 1.00 94.75 164 LYS A CA 1
ATOM 1323 C C . LYS A 1 164 ? -9.880 -2.990 1.058 1.00 94.75 164 LYS A C 1
ATOM 1325 O O . LYS A 1 164 ? -10.261 -3.258 2.193 1.00 94.75 164 LYS A O 1
ATOM 1330 N N . GLU A 1 165 ? -8.642 -3.190 0.627 1.00 94.00 165 GLU A N 1
ATOM 1331 C CA . GLU A 1 165 ? -7.586 -3.810 1.420 1.00 94.00 165 GLU A CA 1
ATOM 1332 C C . GLU A 1 165 ? -6.404 -2.853 1.537 1.00 94.00 165 GLU A C 1
ATOM 1334 O O . GLU A 1 165 ? -5.846 -2.423 0.529 1.00 94.00 165 GLU A O 1
ATOM 1339 N N . LEU A 1 166 ? -6.019 -2.527 2.766 1.00 93.56 166 LEU A N 1
ATOM 1340 C CA . LEU A 1 166 ? -4.848 -1.715 3.061 1.00 93.56 166 LEU A CA 1
ATOM 1341 C C . LEU A 1 166 ? -3.885 -2.507 3.941 1.00 93.56 166 LEU A C 1
ATOM 1343 O O . LEU A 1 166 ? -4.276 -2.981 5.002 1.00 93.56 166 LEU A O 1
ATOM 1347 N N . ILE A 1 167 ? -2.629 -2.607 3.529 1.00 91.19 167 ILE A N 1
ATOM 1348 C CA . ILE A 1 167 ? -1.538 -3.185 4.308 1.00 91.19 167 ILE A CA 1
ATOM 1349 C C . ILE A 1 167 ? -0.524 -2.066 4.551 1.00 91.19 167 ILE A C 1
ATOM 1351 O O . ILE A 1 167 ? -0.058 -1.424 3.614 1.00 91.19 167 ILE A O 1
ATOM 1355 N N . LEU A 1 168 ? -0.215 -1.788 5.809 1.00 88.88 168 LEU A N 1
ATOM 1356 C CA . LEU A 1 168 ? 0.725 -0.753 6.219 1.00 88.88 168 LEU A CA 1
ATOM 1357 C C . LEU A 1 168 ? 1.912 -1.410 6.897 1.00 88.88 168 LEU A C 1
ATOM 1359 O O . LEU A 1 168 ? 1.727 -2.098 7.890 1.00 88.88 168 LEU A O 1
ATOM 1363 N N . ASP A 1 169 ? 3.118 -1.170 6.407 1.00 85.12 169 ASP A N 1
ATOM 1364 C CA . ASP A 1 169 ? 4.348 -1.650 7.028 1.00 85.12 169 ASP A CA 1
ATOM 1365 C C . ASP A 1 169 ? 5.074 -0.493 7.734 1.00 85.12 169 ASP A C 1
ATOM 1367 O O . ASP A 1 169 ? 5.423 0.517 7.113 1.00 85.12 169 ASP A O 1
ATOM 1371 N N . PHE A 1 170 ? 5.268 -0.605 9.050 1.00 76.56 170 PHE A N 1
ATOM 1372 C CA . PHE A 1 170 ? 6.014 0.375 9.836 1.00 76.56 170 PHE A CA 1
ATOM 1373 C C . PHE A 1 170 ? 7.522 0.135 9.704 1.00 76.56 170 PHE A C 1
ATOM 1375 O O . PHE A 1 170 ? 8.099 -0.730 10.359 1.00 76.56 170 PHE A O 1
ATOM 1382 N N . ALA A 1 171 ? 8.188 0.942 8.873 1.00 66.94 171 ALA A N 1
ATOM 1383 C CA . ALA A 1 171 ? 9.609 0.753 8.578 1.00 66.94 171 ALA A CA 1
ATOM 1384 C C . ALA A 1 171 ? 10.542 1.270 9.691 1.00 66.94 171 ALA A C 1
ATOM 1386 O O . ALA A 1 171 ? 11.560 0.647 9.990 1.00 66.94 171 ALA A O 1
ATOM 1387 N N . PHE A 1 172 ? 10.235 2.431 10.283 1.00 66.00 172 PHE A N 1
ATOM 1388 C CA . PHE A 1 172 ? 11.023 3.026 11.368 1.00 66.00 172 PHE A CA 1
ATOM 1389 C C . PHE A 1 172 ? 10.189 4.040 12.163 1.00 66.00 172 PHE A C 1
ATOM 1391 O O . PHE A 1 172 ? 9.473 4.861 11.576 1.00 66.00 172 PHE A O 1
ATOM 1398 N N . SER A 1 173 ? 10.328 4.026 13.492 1.00 61.09 173 SER A N 1
ATOM 1399 C CA . SER A 1 173 ? 9.781 5.062 14.369 1.00 61.09 173 SER A CA 1
ATOM 1400 C C . SER A 1 173 ? 10.893 5.967 14.895 1.00 61.09 173 SER A C 1
ATOM 1402 O O . SER A 1 173 ? 11.827 5.523 15.564 1.00 61.09 173 SER A O 1
ATOM 1404 N N . VAL A 1 174 ? 10.773 7.261 14.601 1.00 61.53 174 VAL A N 1
ATOM 1405 C CA . VAL A 1 174 ? 11.432 8.313 15.378 1.00 61.53 174 VAL A CA 1
ATOM 1406 C C . VAL A 1 174 ? 10.393 8.853 16.362 1.00 61.53 174 VAL A C 1
ATOM 1408 O O . VAL A 1 174 ? 9.279 9.148 15.910 1.00 61.53 174 VAL A O 1
ATOM 1411 N N . PRO A 1 175 ? 10.728 9.025 17.657 1.00 53.44 175 PRO A N 1
ATOM 1412 C CA . PRO A 1 175 ? 9.857 9.681 18.622 1.00 53.44 175 PRO A CA 1
ATOM 1413 C C . PRO A 1 175 ? 9.720 11.158 18.250 1.00 53.44 175 PRO A C 1
ATOM 1415 O O . PRO A 1 175 ? 10.462 12.014 18.732 1.00 53.44 175 PRO A O 1
ATOM 1418 N N . ASP A 1 176 ? 8.781 11.448 17.359 1.00 54.25 176 ASP A N 1
ATOM 1419 C CA . ASP A 1 176 ? 8.389 12.802 17.016 1.00 54.25 176 ASP A CA 1
ATOM 1420 C C . ASP A 1 176 ? 7.009 13.096 17.595 1.00 54.25 176 ASP A C 1
ATOM 1422 O O . ASP A 1 176 ? 6.088 12.278 17.585 1.00 54.25 176 ASP A O 1
ATOM 1426 N N . LYS A 1 177 ? 6.879 14.287 18.166 1.00 54.75 177 LYS A N 1
ATOM 1427 C CA . LYS A 1 177 ? 5.680 14.700 18.880 1.00 54.75 177 LYS A CA 1
ATOM 1428 C C . LYS A 1 177 ? 4.723 15.356 17.886 1.00 54.75 177 LYS A C 1
ATOM 1430 O O . LYS A 1 177 ? 4.974 16.487 17.476 1.00 54.75 177 LYS A O 1
ATOM 1435 N N . ARG A 1 178 ? 3.539 14.743 17.706 1.00 55.25 178 ARG A N 1
ATOM 1436 C CA . ARG A 1 178 ? 2.241 15.373 17.326 1.00 55.25 178 ARG A CA 1
ATOM 1437 C C . ARG A 1 178 ? 1.753 15.244 15.871 1.00 55.25 178 ARG A C 1
ATOM 1439 O O . ARG A 1 178 ? 1.031 16.136 15.412 1.00 55.25 178 ARG A O 1
ATOM 1446 N N . THR A 1 179 ? 2.021 14.167 15.144 1.00 60.22 179 THR A N 1
ATOM 1447 C CA . THR A 1 179 ? 1.357 13.949 13.842 1.00 60.22 179 THR A CA 1
ATOM 1448 C C . THR A 1 179 ? -0.045 13.367 14.019 1.00 60.22 179 THR A C 1
ATOM 1450 O O . THR A 1 179 ? -0.237 12.161 13.972 1.00 60.22 179 THR A O 1
ATOM 1453 N N . LYS A 1 180 ? -1.050 14.245 14.193 1.00 69.19 180 LYS A N 1
ATOM 1454 C CA . LYS A 1 180 ? -2.441 13.797 14.349 1.00 69.19 180 LYS A CA 1
ATOM 1455 C C . LYS A 1 180 ? -3.149 13.477 13.034 1.00 69.19 180 LYS A C 1
ATOM 1457 O O . LYS A 1 180 ? -3.267 14.356 12.176 1.00 69.19 180 LYS A O 1
ATOM 1462 N N . LEU A 1 181 ? -3.743 12.290 12.927 1.00 82.00 181 LEU A N 1
ATOM 1463 C CA . LEU A 1 181 ? -4.569 11.887 11.781 1.00 82.00 181 LEU A CA 1
ATOM 1464 C C . LEU A 1 181 ? -5.978 12.495 11.886 1.00 82.00 181 LEU A C 1
ATOM 1466 O O . LEU A 1 181 ? -6.842 12.004 12.610 1.00 82.00 181 LEU A O 1
ATOM 1470 N N . ARG A 1 182 ? -6.218 13.611 11.181 1.00 80.88 182 ARG A N 1
ATOM 1471 C CA . ARG A 1 182 ? -7.493 14.360 11.268 1.00 80.88 182 ARG A CA 1
ATOM 1472 C C . ARG A 1 182 ? -8.420 14.176 10.076 1.00 80.88 182 ARG A C 1
ATOM 1474 O O . ARG A 1 182 ? -9.634 14.144 10.247 1.00 80.88 182 ARG A O 1
ATOM 1481 N N . TYR A 1 183 ? -7.853 14.134 8.877 1.00 87.50 183 TYR A N 1
ATOM 1482 C CA . TYR A 1 183 ? -8.627 14.027 7.648 1.00 87.50 183 TYR A CA 1
ATOM 1483 C C . TYR A 1 183 ? -9.190 12.610 7.511 1.00 87.50 183 TYR A C 1
ATOM 1485 O O . TYR A 1 183 ? -8.490 11.650 7.825 1.00 87.50 183 TYR A O 1
ATOM 1493 N N . VAL A 1 184 ? -10.442 12.473 7.076 1.00 91.50 184 VAL A N 1
ATOM 1494 C CA . VAL A 1 184 ? -11.094 11.171 6.879 1.00 91.50 184 VAL A CA 1
ATOM 1495 C C . VAL A 1 184 ? -11.389 11.016 5.392 1.00 91.50 184 VAL A C 1
ATOM 1497 O O . VAL A 1 184 ? -12.291 11.698 4.905 1.00 91.50 184 VAL A O 1
ATOM 1500 N N . PRO A 1 185 ? -10.646 10.157 4.680 1.00 92.50 185 PRO A N 1
ATOM 1501 C CA . PRO A 1 185 ? -10.850 9.969 3.265 1.00 92.50 185 PRO A CA 1
ATOM 1502 C C . PRO A 1 185 ? -12.104 9.150 2.985 1.00 92.50 185 PRO A C 1
ATOM 1504 O O . PRO A 1 185 ? -12.529 8.317 3.796 1.00 92.50 185 PRO A O 1
ATOM 1507 N N . GLN A 1 186 ? -12.682 9.358 1.805 1.00 92.12 186 GLN A N 1
ATOM 1508 C CA . GLN A 1 186 ? -13.955 8.742 1.431 1.00 92.12 186 GLN A CA 1
ATOM 1509 C C . GLN A 1 186 ? -13.895 7.204 1.445 1.00 92.12 186 GLN A C 1
ATOM 1511 O O . GLN A 1 186 ? -14.883 6.544 1.791 1.00 92.12 186 GLN A O 1
ATOM 1516 N N . CYS A 1 187 ? -12.739 6.618 1.124 1.00 93.12 187 CYS A N 1
ATOM 1517 C CA . CYS A 1 187 ? -12.548 5.168 1.114 1.00 93.12 187 CYS A CA 1
ATOM 1518 C C . CYS A 1 187 ? -12.704 4.532 2.508 1.00 93.12 187 CYS A C 1
ATOM 1520 O O . CYS A 1 187 ? -13.306 3.467 2.607 1.00 93.12 187 CYS A O 1
ATOM 1522 N N . LEU A 1 188 ? -12.306 5.198 3.605 1.00 94.94 188 LEU A N 1
ATOM 1523 C CA . LEU A 1 188 ? -12.527 4.682 4.972 1.00 94.94 188 LEU A CA 1
ATOM 1524 C C . LEU A 1 188 ? -14.016 4.570 5.295 1.00 94.94 188 LEU A C 1
ATOM 1526 O O . LEU A 1 188 ? -14.462 3.662 5.995 1.00 94.94 188 LEU A O 1
ATOM 1530 N N . ILE A 1 189 ? -14.801 5.516 4.790 1.00 94.19 189 ILE A N 1
ATOM 1531 C CA . ILE A 1 189 ? -16.235 5.564 5.054 1.00 94.19 189 ILE A CA 1
ATOM 1532 C C . ILE A 1 189 ? -16.969 4.521 4.206 1.00 94.19 189 ILE A C 1
ATOM 1534 O O . ILE A 1 189 ? -17.932 3.931 4.682 1.00 94.19 189 ILE A O 1
ATOM 1538 N 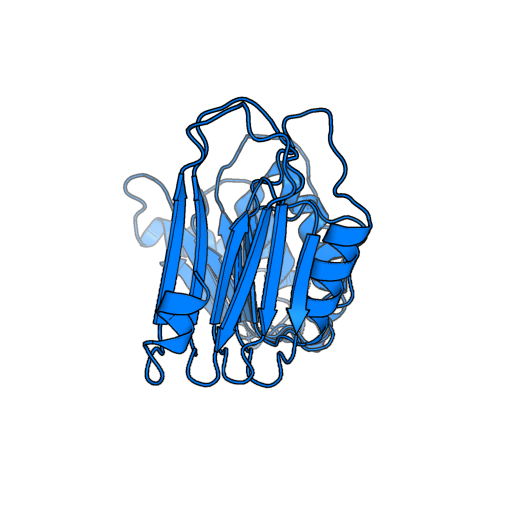N . SER A 1 190 ? -16.546 4.305 2.959 1.00 94.25 190 SER A N 1
ATOM 1539 C CA . SER A 1 190 ? -17.394 3.644 1.958 1.00 94.25 190 SER A CA 1
ATOM 1540 C C . SER A 1 190 ? -16.883 2.313 1.416 1.00 94.25 190 SER A C 1
ATOM 1542 O O . SER A 1 190 ? -17.707 1.516 0.968 1.00 94.25 190 SER A O 1
ATOM 1544 N N . THR A 1 191 ? -15.574 2.045 1.439 1.00 95.88 191 THR A N 1
ATOM 1545 C CA . THR A 1 191 ? -15.010 0.889 0.719 1.00 95.88 191 THR A CA 1
ATOM 1546 C C . THR A 1 191 ? -13.999 0.066 1.503 1.00 95.88 191 THR A C 1
ATOM 1548 O O . THR A 1 191 ? -13.841 -1.106 1.181 1.00 95.88 191 THR A O 1
ATOM 1551 N N . LEU A 1 192 ? -13.319 0.633 2.502 1.00 97.12 192 LEU A N 1
ATOM 1552 C CA . LEU A 1 192 ? -12.216 -0.029 3.194 1.00 97.12 192 LEU A CA 1
ATOM 1553 C C . LEU A 1 192 ? -12.728 -1.121 4.144 1.00 97.12 192 LEU A C 1
ATOM 1555 O O . LEU A 1 192 ? -13.270 -0.832 5.210 1.00 97.12 192 LEU A O 1
ATOM 1559 N N . GLU A 1 193 ? -12.533 -2.379 3.756 1.00 97.12 193 GLU A N 1
ATOM 1560 C CA . GLU A 1 193 ? -13.042 -3.560 4.459 1.00 97.12 193 GLU A CA 1
ATOM 1561 C C . GLU A 1 193 ? -11.972 -4.215 5.347 1.00 97.12 193 GLU A C 1
ATOM 1563 O O . GLU A 1 193 ? -12.294 -4.726 6.422 1.00 97.12 193 GLU A O 1
ATOM 1568 N N . CYS A 1 194 ? -10.703 -4.178 4.937 1.00 96.56 194 CYS A N 1
ATOM 1569 C CA . CYS A 1 194 ? -9.599 -4.841 5.627 1.00 96.56 194 CYS A CA 1
ATOM 1570 C C . CYS A 1 194 ? -8.403 -3.901 5.788 1.00 96.56 194 CYS A C 1
ATOM 1572 O O . CYS A 1 194 ? -7.955 -3.287 4.819 1.00 96.56 194 CYS A O 1
ATOM 1574 N N . VAL A 1 195 ? -7.856 -3.847 7.002 1.00 95.56 195 VAL A N 1
ATOM 1575 C CA . VAL A 1 195 ? -6.605 -3.150 7.310 1.00 95.56 195 VAL A CA 1
ATOM 1576 C C . VAL A 1 195 ? -5.651 -4.108 8.014 1.00 95.56 195 VAL A C 1
ATOM 1578 O O . VAL A 1 195 ? -6.019 -4.754 8.995 1.00 95.56 195 VAL A O 1
ATOM 1581 N N . GLU A 1 196 ? -4.420 -4.173 7.532 1.00 94.56 196 GLU A N 1
ATOM 1582 C CA . GLU A 1 196 ? -3.303 -4.855 8.170 1.00 94.56 196 GLU A CA 1
ATOM 1583 C C . GLU A 1 196 ? -2.220 -3.829 8.501 1.00 94.56 196 GLU A C 1
ATOM 1585 O O . GLU A 1 196 ? -1.869 -3.005 7.661 1.00 94.56 196 GLU A O 1
ATOM 1590 N N . ILE A 1 197 ? -1.717 -3.841 9.732 1.00 91.06 197 ILE A N 1
ATOM 1591 C CA . ILE A 1 197 ? -0.659 -2.945 10.194 1.00 91.06 197 ILE A CA 1
ATOM 1592 C C . ILE A 1 197 ? 0.476 -3.807 10.723 1.00 91.06 197 ILE A C 1
ATOM 1594 O O . ILE A 1 197 ? 0.336 -4.491 11.733 1.00 91.06 197 ILE A O 1
ATOM 1598 N N . ASN A 1 198 ? 1.605 -3.765 10.040 1.00 89.44 198 ASN A N 1
ATOM 1599 C CA . ASN A 1 198 ? 2.757 -4.587 10.325 1.00 89.44 198 ASN A CA 1
ATOM 1600 C C . ASN A 1 198 ? 3.853 -3.813 11.043 1.00 89.44 198 ASN A C 1
ATOM 1602 O O . ASN A 1 198 ? 3.990 -2.607 10.855 1.00 89.44 198 ASN A O 1
ATOM 1606 N N . ASN A 1 199 ? 4.638 -4.530 11.852 1.00 84.69 199 ASN A N 1
ATOM 1607 C CA . ASN A 1 199 ? 5.819 -4.007 12.543 1.00 84.69 199 ASN A CA 1
ATOM 1608 C C . ASN A 1 199 ? 5.533 -2.828 13.494 1.00 84.69 199 ASN A C 1
ATOM 1610 O O . ASN A 1 199 ? 6.348 -1.918 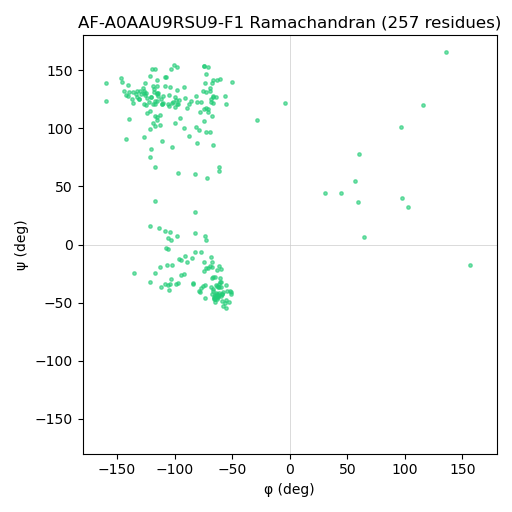13.642 1.00 84.69 199 ASN A O 1
ATOM 1614 N N . VAL A 1 200 ? 4.393 -2.845 14.190 1.00 82.31 200 VAL A N 1
ATOM 1615 C CA . VAL A 1 200 ? 4.066 -1.818 15.192 1.00 82.31 200 VAL A CA 1
ATOM 1616 C C . VAL A 1 200 ? 4.925 -2.005 16.442 1.00 82.31 200 VAL A C 1
ATOM 1618 O O . VAL A 1 200 ? 4.992 -3.101 17.003 1.00 82.31 200 VAL A O 1
ATOM 1621 N N . ILE A 1 201 ? 5.549 -0.930 16.928 1.00 78.19 201 ILE A N 1
ATOM 1622 C CA . ILE A 1 201 ? 6.198 -0.938 18.242 1.00 78.19 201 ILE A CA 1
ATOM 1623 C C . ILE A 1 201 ? 5.108 -0.828 19.309 1.00 78.19 201 ILE A C 1
ATOM 1625 O O . ILE A 1 201 ? 4.301 0.103 19.326 1.00 78.19 201 ILE A O 1
ATOM 1629 N N . MET A 1 202 ? 5.064 -1.810 20.205 1.00 71.69 202 MET A N 1
ATOM 1630 C CA . MET A 1 202 ? 4.053 -1.863 21.254 1.00 71.69 202 MET A CA 1
ATOM 1631 C C . MET A 1 202 ? 4.168 -0.660 22.205 1.00 71.69 202 MET A C 1
ATOM 1633 O O . MET A 1 202 ? 5.273 -0.246 22.551 1.00 71.69 202 MET A O 1
ATOM 1637 N N . TRP A 1 203 ? 3.025 -0.128 22.652 1.00 70.62 203 TRP A N 1
ATOM 1638 C CA . TRP A 1 203 ? 2.919 1.046 23.539 1.00 70.62 203 TRP A CA 1
ATOM 1639 C C . TRP A 1 203 ? 3.418 2.369 22.949 1.00 70.62 203 TRP A C 1
ATOM 1641 O O . TRP A 1 203 ? 3.432 3.384 23.645 1.00 70.62 203 TRP A O 1
ATOM 1651 N N . GLU A 1 204 ? 3.783 2.390 21.670 1.00 78.88 204 GLU A N 1
ATOM 1652 C CA . GLU A 1 204 ? 4.103 3.628 20.981 1.00 78.88 204 GLU A CA 1
ATOM 1653 C C . GLU A 1 204 ? 2.820 4.408 20.652 1.00 78.88 204 GLU A C 1
ATOM 1655 O O . GLU A 1 204 ? 1.869 3.858 20.088 1.00 78.88 204 GLU A O 1
ATOM 1660 N N . GLU A 1 205 ? 2.804 5.711 20.955 1.00 79.12 205 GLU A N 1
ATOM 1661 C CA . GLU A 1 205 ? 1.659 6.593 20.683 1.00 79.12 205 GLU A CA 1
ATOM 1662 C C . GLU A 1 205 ? 1.229 6.544 19.210 1.00 79.12 205 GLU A C 1
ATOM 1664 O O . GLU A 1 205 ? 0.034 6.493 18.923 1.00 79.12 205 GLU A O 1
ATOM 1669 N N . THR A 1 206 ? 2.189 6.489 18.281 1.00 79.38 206 THR A N 1
ATOM 1670 C CA . THR A 1 206 ? 1.933 6.449 16.835 1.00 79.38 206 THR A CA 1
ATOM 1671 C C . THR A 1 206 ? 1.129 5.215 16.424 1.00 79.38 206 THR A C 1
ATOM 1673 O O . THR A 1 206 ? 0.188 5.317 15.636 1.00 79.38 206 THR A O 1
ATOM 1676 N N . GLY A 1 207 ? 1.473 4.046 16.975 1.00 81.31 207 GLY A N 1
ATOM 1677 C CA . GLY A 1 207 ? 0.766 2.797 16.702 1.00 81.31 207 GLY A CA 1
ATOM 1678 C C . GLY A 1 207 ? -0.666 2.839 17.231 1.00 81.31 207 GLY A C 1
ATOM 1679 O O . GLY A 1 207 ? -1.605 2.499 16.508 1.00 81.31 207 GLY A O 1
ATOM 1680 N N . ILE A 1 208 ? -0.840 3.315 18.470 1.00 82.50 208 ILE A N 1
ATOM 1681 C CA . ILE A 1 208 ? -2.157 3.499 19.101 1.00 82.50 208 ILE A CA 1
ATOM 1682 C C . ILE A 1 208 ? -3.027 4.446 18.272 1.00 82.50 208 ILE A C 1
ATOM 1684 O O . ILE A 1 208 ? -4.180 4.133 17.972 1.00 82.50 208 ILE A O 1
ATOM 1688 N N . GLU A 1 209 ? -2.474 5.592 17.877 1.00 85.44 209 GLU A N 1
ATOM 1689 C CA . GLU A 1 209 ? -3.177 6.581 17.069 1.00 85.44 209 GLU A CA 1
ATOM 1690 C C . GLU A 1 209 ? -3.623 6.009 15.719 1.00 85.44 209 GLU A C 1
ATOM 1692 O O . GLU A 1 209 ? -4.773 6.213 15.326 1.00 85.44 209 GLU A O 1
ATOM 1697 N N . LEU A 1 210 ? -2.759 5.259 15.030 1.00 87.12 210 LEU A N 1
ATOM 1698 C CA . LEU A 1 210 ? -3.086 4.682 13.729 1.00 87.12 210 LEU A CA 1
ATOM 1699 C C . LEU A 1 210 ? -4.237 3.671 13.818 1.00 87.12 210 LEU A C 1
ATOM 1701 O O . LEU A 1 210 ? -5.160 3.707 13.003 1.00 87.12 210 LEU A O 1
ATOM 1705 N N . MET A 1 211 ? -4.215 2.788 14.817 1.00 88.88 211 MET A N 1
ATOM 1706 C CA . MET A 1 211 ? -5.303 1.827 15.001 1.00 88.88 211 MET A CA 1
ATOM 1707 C C . MET A 1 211 ? -6.611 2.532 15.368 1.00 88.88 211 MET A C 1
ATOM 1709 O O . MET A 1 211 ? -7.633 2.266 14.737 1.00 88.88 211 MET A O 1
ATOM 1713 N N . ASN A 1 212 ? -6.583 3.468 16.326 1.00 89.31 212 ASN A N 1
ATOM 1714 C CA . ASN A 1 212 ? -7.767 4.244 16.710 1.00 89.31 212 ASN A CA 1
ATOM 1715 C C . ASN A 1 212 ? -8.342 4.997 15.512 1.00 89.31 212 ASN A C 1
ATOM 1717 O O . ASN A 1 212 ? -9.553 5.012 15.309 1.00 89.31 212 ASN A O 1
ATOM 1721 N N . TYR A 1 213 ? -7.483 5.572 14.671 1.00 91.31 213 TYR A N 1
ATOM 1722 C CA . TYR A 1 213 ? -7.906 6.232 13.448 1.00 91.31 213 TYR A CA 1
ATOM 1723 C C . TYR A 1 213 ? -8.713 5.291 12.543 1.00 91.31 213 TYR A C 1
ATOM 1725 O O . TYR A 1 213 ? -9.832 5.630 12.157 1.00 91.31 213 TYR A O 1
ATOM 1733 N N . PHE A 1 214 ? -8.223 4.085 12.249 1.00 93.44 214 PHE A N 1
ATOM 1734 C CA . PHE A 1 214 ? -8.984 3.154 11.412 1.00 93.44 214 PHE A CA 1
ATOM 1735 C C . PHE A 1 214 ? -10.253 2.642 12.089 1.00 93.44 214 PHE A C 1
ATOM 1737 O O . PHE A 1 214 ? -11.297 2.606 11.437 1.00 93.44 214 PHE A O 1
ATOM 1744 N N . LEU A 1 215 ? -10.196 2.295 13.374 1.00 92.88 215 LEU A N 1
ATOM 1745 C CA . LEU A 1 215 ? -11.349 1.765 14.103 1.00 92.88 215 LEU A CA 1
ATOM 1746 C C . LEU A 1 215 ? -12.467 2.797 14.271 1.00 92.88 215 LEU A C 1
ATOM 1748 O O . LEU A 1 215 ? -13.640 2.453 14.129 1.00 92.88 215 LEU A O 1
ATOM 1752 N N . GLU A 1 216 ? -12.125 4.054 14.548 1.00 92.38 216 GLU A N 1
ATOM 1753 C CA . GLU A 1 216 ? -13.102 5.121 14.768 1.00 92.38 216 GLU A CA 1
ATOM 1754 C C . GLU A 1 216 ? -13.601 5.752 13.473 1.00 92.38 216 GLU A C 1
ATOM 1756 O O . GLU A 1 216 ? -14.728 6.249 13.422 1.00 92.38 216 GLU A O 1
ATOM 1761 N N . LYS A 1 217 ? -12.757 5.845 12.439 1.00 93.25 217 LYS A N 1
ATOM 1762 C CA . LYS A 1 217 ? -13.111 6.593 11.225 1.00 93.25 217 LYS A CA 1
ATOM 1763 C C . LYS A 1 217 ? -13.702 5.702 10.142 1.00 93.25 217 LYS A C 1
ATOM 1765 O O . LYS A 1 217 ? -14.532 6.200 9.377 1.00 93.25 217 LYS A O 1
ATOM 1770 N N . SER A 1 218 ? -13.381 4.408 10.128 1.00 94.19 218 SER A N 1
ATOM 1771 C CA . SER A 1 218 ? -13.851 3.493 9.086 1.00 94.19 218 SER A CA 1
ATOM 1772 C C . SER A 1 218 ? -15.233 2.923 9.401 1.00 94.19 218 SER A C 1
ATOM 1774 O O . SER A 1 218 ? -15.444 2.325 10.455 1.00 94.19 218 SER A O 1
ATOM 1776 N N . ALA A 1 219 ? -16.195 3.113 8.496 1.00 94.06 219 ALA A N 1
ATOM 1777 C CA . ALA A 1 219 ? -17.588 2.725 8.744 1.00 94.06 219 ALA A CA 1
ATOM 1778 C C . ALA A 1 219 ? -17.926 1.304 8.265 1.00 94.06 219 ALA A C 1
ATOM 1780 O O . ALA A 1 219 ? -18.835 0.691 8.814 1.00 94.06 219 ALA A O 1
ATOM 1781 N N . VAL A 1 220 ? -17.191 0.780 7.279 1.00 95.69 220 VAL A N 1
ATOM 1782 C CA . VAL A 1 220 ? -17.427 -0.543 6.663 1.00 95.69 220 VAL A CA 1
ATOM 1783 C C . VAL A 1 220 ? -16.303 -1.548 6.944 1.00 95.69 220 VAL A C 1
ATOM 1785 O O . VAL A 1 220 ? -16.221 -2.596 6.305 1.00 95.69 220 VAL A O 1
ATOM 1788 N N . LEU A 1 221 ? -15.430 -1.232 7.905 1.00 96.50 221 LEU A N 1
ATOM 1789 C CA . LEU A 1 221 ? -14.287 -2.068 8.261 1.00 96.50 221 LEU A CA 1
ATOM 1790 C C . LEU A 1 221 ? -14.764 -3.392 8.870 1.00 96.50 221 LEU A C 1
ATOM 1792 O O . LEU A 1 221 ? -15.531 -3.397 9.833 1.00 96.50 221 LEU A O 1
ATOM 1796 N N . LYS A 1 222 ? -14.290 -4.507 8.322 1.00 96.06 222 LYS A N 1
ATOM 1797 C CA . LYS A 1 222 ? -14.605 -5.877 8.755 1.00 96.06 222 LYS A CA 1
ATOM 1798 C C . LYS A 1 222 ? -13.458 -6.503 9.532 1.00 96.06 222 LYS A C 1
ATOM 1800 O O . LYS A 1 222 ? -13.687 -7.288 10.450 1.00 96.06 222 LYS A O 1
ATOM 1805 N N . LYS A 1 223 ? -12.219 -6.162 9.177 1.00 95.31 223 LYS A N 1
ATOM 1806 C CA . LYS A 1 223 ? -11.022 -6.751 9.777 1.00 95.31 223 LYS A CA 1
ATOM 1807 C C . LYS A 1 223 ? -9.936 -5.702 9.987 1.00 95.31 223 LYS A C 1
ATOM 1809 O O . LYS A 1 223 ? -9.539 -5.031 9.040 1.00 95.31 223 LYS A O 1
ATOM 1814 N N . LEU A 1 224 ? -9.420 -5.628 11.212 1.00 94.38 224 LEU A N 1
ATOM 1815 C CA . LEU A 1 224 ? -8.148 -4.989 11.539 1.00 94.38 224 LEU A CA 1
ATOM 1816 C C . LEU A 1 224 ? -7.183 -6.061 12.048 1.00 94.38 224 LEU A C 1
ATOM 1818 O O . LEU A 1 224 ? -7.520 -6.853 12.926 1.00 94.38 224 LEU A O 1
ATOM 1822 N N . SER A 1 225 ? -5.984 -6.110 11.494 1.00 92.31 225 SER A N 1
ATOM 1823 C CA . SER A 1 225 ? -4.928 -7.043 11.879 1.00 92.31 225 SER A CA 1
ATOM 1824 C C . SER A 1 225 ? -3.658 -6.277 12.178 1.00 92.31 225 SER A C 1
ATOM 1826 O O . SER A 1 225 ? -3.321 -5.359 11.439 1.00 92.31 225 SER A O 1
ATOM 1828 N N . VAL A 1 226 ? -2.992 -6.610 13.279 1.00 90.62 226 VAL A N 1
ATOM 1829 C CA . VAL A 1 226 ? -1.785 -5.905 13.710 1.00 90.62 226 VAL A CA 1
ATOM 1830 C C . VAL A 1 226 ? -0.709 -6.907 14.088 1.00 90.62 226 VAL A C 1
ATOM 1832 O O . VAL A 1 226 ? -0.968 -7.806 14.893 1.00 90.62 226 VAL A O 1
ATOM 1835 N N . SER A 1 227 ? 0.489 -6.722 13.538 1.00 88.31 227 SER A N 1
ATOM 1836 C CA . SER A 1 227 ? 1.691 -7.415 13.989 1.00 88.31 227 SER A CA 1
ATOM 1837 C C . SER A 1 227 ? 2.630 -6.477 14.733 1.00 88.31 227 SER A C 1
ATOM 1839 O O . SER A 1 227 ? 2.751 -5.289 14.413 1.00 88.31 227 SER A O 1
ATOM 1841 N N . PHE A 1 228 ? 3.286 -7.019 15.756 1.00 84.38 228 PHE A N 1
ATOM 1842 C CA . PHE A 1 228 ? 4.167 -6.257 16.638 1.00 84.38 228 PHE A CA 1
ATOM 1843 C C . PHE A 1 228 ? 5.638 -6.592 16.408 1.00 84.38 228 PHE A C 1
ATOM 1845 O O . PHE A 1 228 ? 5.998 -7.750 16.206 1.00 84.38 228 PHE A O 1
ATOM 1852 N N . THR A 1 229 ? 6.499 -5.581 16.524 1.00 79.81 229 THR A N 1
ATOM 1853 C CA . THR A 1 229 ? 7.960 -5.733 16.506 1.00 79.81 229 THR A CA 1
ATOM 1854 C C . THR A 1 229 ? 8.566 -5.325 17.854 1.00 79.81 229 THR A C 1
ATOM 1856 O O . THR A 1 229 ? 8.101 -4.380 18.493 1.00 79.81 229 THR A O 1
ATOM 1859 N N . GLY A 1 230 ? 9.586 -6.053 18.321 1.00 67.38 230 GLY A N 1
ATOM 1860 C CA . GLY A 1 230 ? 10.238 -5.831 19.620 1.00 67.38 230 GLY A CA 1
ATOM 1861 C C . GLY A 1 230 ? 10.504 -7.120 20.408 1.00 67.38 230 GLY A C 1
ATOM 1862 O O . GLY A 1 230 ? 9.981 -8.186 20.085 1.00 67.38 230 GLY A O 1
ATOM 1863 N N . SER A 1 231 ? 11.350 -7.050 21.442 1.00 60.16 231 SER A N 1
ATOM 1864 C CA . SER A 1 231 ? 11.714 -8.226 22.244 1.00 60.16 231 SER A CA 1
ATOM 1865 C C . SER A 1 231 ? 10.546 -8.746 23.088 1.00 60.16 231 SER A C 1
ATOM 1867 O O . SER A 1 231 ? 9.900 -7.974 23.787 1.00 60.16 231 SER A O 1
ATOM 1869 N N . SER A 1 232 ? 10.358 -10.069 23.064 1.00 62.16 232 SER A N 1
ATOM 1870 C CA . SER A 1 232 ? 9.607 -10.895 24.026 1.00 62.16 232 SER A CA 1
ATOM 1871 C C . SER A 1 232 ? 8.243 -10.365 24.492 1.00 62.16 232 SER A C 1
ATOM 1873 O O . SER A 1 232 ? 7.934 -10.446 25.677 1.00 62.16 232 SER A O 1
ATOM 1875 N N . ILE A 1 233 ? 7.409 -9.866 23.576 1.00 69.56 233 ILE A N 1
ATOM 1876 C CA . ILE A 1 233 ? 6.025 -9.489 23.898 1.00 69.56 233 ILE A CA 1
ATOM 1877 C C . ILE A 1 233 ? 5.215 -10.756 24.207 1.00 69.56 233 ILE A C 1
ATOM 1879 O O . ILE A 1 233 ? 5.105 -11.668 23.373 1.00 69.56 233 ILE A O 1
ATOM 1883 N N . THR A 1 234 ? 4.623 -10.818 25.397 1.00 78.12 234 THR A N 1
ATOM 1884 C CA . THR A 1 234 ? 3.757 -11.933 25.790 1.00 78.12 234 THR A CA 1
ATOM 1885 C C . THR A 1 234 ? 2.399 -11.850 25.090 1.00 78.12 234 THR A C 1
ATOM 1887 O O . THR A 1 234 ? 1.905 -10.778 24.740 1.00 78.12 234 THR A O 1
ATOM 1890 N N . ASN A 1 235 ? 1.731 -12.992 24.905 1.00 78.25 235 ASN A N 1
ATOM 1891 C CA . ASN A 1 235 ? 0.376 -12.994 24.342 1.00 78.25 235 ASN A CA 1
ATOM 1892 C C . ASN A 1 235 ? -0.610 -12.199 25.210 1.00 78.25 235 ASN A C 1
ATOM 1894 O O . ASN A 1 235 ? -1.506 -11.562 24.668 1.00 78.25 235 ASN A O 1
ATOM 1898 N N . GLN A 1 236 ? -0.426 -12.186 26.533 1.00 79.69 236 GLN A N 1
ATOM 1899 C CA . GLN A 1 236 ? -1.279 -11.430 27.451 1.00 79.69 236 GLN A CA 1
ATOM 1900 C C . GLN A 1 236 ? -1.179 -9.915 27.221 1.00 79.69 236 GLN A C 1
ATOM 1902 O O . GLN A 1 236 ? -2.190 -9.211 27.221 1.00 79.69 236 GLN A O 1
ATOM 1907 N N . GLU A 1 237 ? 0.035 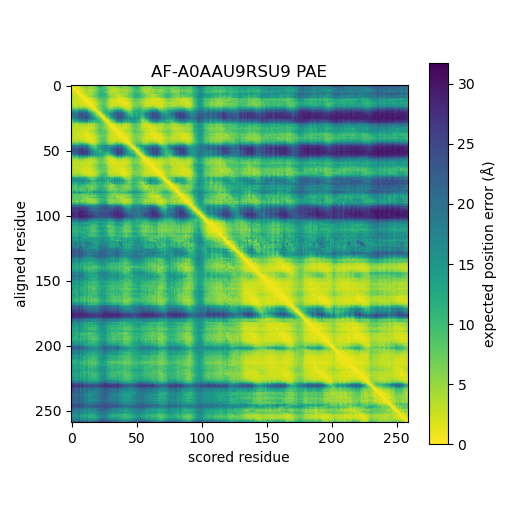-9.420 26.991 1.00 80.00 237 GLU A N 1
ATOM 1908 C CA . GLU A 1 237 ? 0.298 -8.018 26.669 1.00 80.00 237 GLU A CA 1
ATOM 1909 C C . GLU A 1 237 ? -0.369 -7.612 25.350 1.00 80.00 237 GLU A C 1
ATOM 1911 O O . GLU A 1 237 ? -1.066 -6.597 25.323 1.00 80.00 237 GLU A O 1
ATOM 1916 N N . ARG A 1 238 ? -0.260 -8.441 24.296 1.00 79.00 238 ARG A N 1
ATOM 1917 C CA . ARG A 1 238 ? -0.950 -8.206 23.009 1.00 79.00 238 ARG A CA 1
ATOM 1918 C C . ARG A 1 238 ? -2.465 -8.049 23.187 1.00 79.00 238 ARG A C 1
ATOM 1920 O O . ARG A 1 238 ? -3.041 -7.102 22.661 1.00 79.00 238 ARG A O 1
ATOM 1927 N N . HIS A 1 239 ? -3.104 -8.951 23.937 1.00 79.31 239 HIS A N 1
ATOM 1928 C CA . HIS A 1 239 ? -4.556 -8.906 24.161 1.00 79.31 239 HIS A CA 1
ATOM 1929 C C . HIS A 1 239 ? -4.966 -7.654 24.939 1.00 79.31 239 HIS A C 1
ATOM 1931 O O . HIS A 1 239 ? -5.862 -6.936 24.513 1.00 79.31 239 HIS A O 1
ATOM 1937 N N . THR A 1 240 ? -4.247 -7.341 26.022 1.00 80.62 240 THR A N 1
ATOM 1938 C CA . THR A 1 240 ? -4.525 -6.159 26.855 1.00 80.62 240 THR A CA 1
ATOM 1939 C C . THR A 1 240 ? -4.433 -4.869 26.038 1.00 80.62 240 THR A C 1
ATOM 1941 O O . THR A 1 240 ? -5.275 -3.982 26.154 1.00 80.62 240 THR A O 1
ATOM 1944 N N . TYR A 1 241 ? -3.417 -4.770 25.181 1.00 80.44 241 TYR A N 1
ATOM 1945 C CA . TYR A 1 241 ? -3.220 -3.628 24.297 1.00 80.44 241 TYR A CA 1
ATOM 1946 C C . TYR A 1 241 ? -4.341 -3.493 23.261 1.00 80.44 241 TYR A C 1
ATOM 1948 O O . TYR A 1 241 ? -4.865 -2.399 23.054 1.00 80.44 241 TYR A O 1
ATOM 1956 N N . MET A 1 242 ? -4.765 -4.605 22.657 1.00 79.88 242 MET A N 1
ATOM 1957 C CA . MET A 1 242 ? -5.879 -4.598 21.711 1.00 79.88 242 MET A CA 1
ATOM 1958 C C . MET A 1 242 ? -7.214 -4.254 22.366 1.00 79.88 242 MET A C 1
ATOM 1960 O O . MET A 1 242 ? -7.987 -3.505 21.776 1.00 79.88 242 MET A O 1
ATOM 1964 N N . ASP A 1 243 ? -7.479 -4.730 23.581 1.00 79.19 243 ASP A N 1
ATOM 1965 C CA . ASP A 1 243 ? -8.716 -4.420 24.305 1.00 79.19 243 ASP A CA 1
ATOM 1966 C C . ASP A 1 243 ? -8.846 -2.920 24.606 1.00 79.19 243 ASP A C 1
ATOM 1968 O O . ASP A 1 243 ? -9.937 -2.354 24.500 1.00 79.19 243 ASP A O 1
ATOM 1972 N N . LEU A 1 244 ? -7.729 -2.251 24.917 1.00 78.62 244 LEU A N 1
ATOM 1973 C CA . LEU A 1 244 ? -7.693 -0.801 25.136 1.00 78.62 244 LEU A CA 1
ATOM 1974 C C . LEU A 1 244 ? -8.073 -0.027 23.863 1.00 78.62 244 LEU A C 1
ATOM 1976 O O . LEU A 1 244 ? -8.904 0.884 23.903 1.00 78.62 244 LEU A O 1
ATOM 1980 N N . VAL A 1 245 ? -7.487 -0.414 22.732 1.00 77.50 245 VAL A N 1
ATOM 1981 C CA . VAL A 1 245 ? -7.635 0.255 21.428 1.00 77.50 245 VAL A CA 1
ATOM 1982 C C . VAL A 1 245 ? -8.992 -0.048 20.790 1.00 77.50 245 VAL A C 1
ATOM 1984 O O . VAL A 1 245 ? -9.616 0.805 20.167 1.00 77.50 245 VAL A O 1
ATOM 1987 N N . ALA A 1 246 ? -9.506 -1.260 20.975 1.00 73.88 246 ALA A N 1
ATOM 1988 C CA . ALA A 1 246 ? -10.718 -1.726 20.317 1.00 73.88 246 ALA A CA 1
ATOM 1989 C C . ALA A 1 246 ? -12.023 -1.275 21.001 1.00 73.88 246 ALA A C 1
ATOM 1991 O O . ALA A 1 246 ? -13.104 -1.751 20.634 1.00 73.88 246 ALA A O 1
ATOM 1992 N N . SER A 1 247 ? -11.940 -0.369 21.977 1.00 72.00 247 SER A N 1
ATOM 1993 C CA . SER A 1 247 ? -13.074 0.127 22.762 1.00 72.00 247 SER A CA 1
ATOM 1994 C C . SER A 1 247 ? -13.976 1.115 22.002 1.00 72.00 247 SER A C 1
ATOM 1996 O O . SER A 1 247 ? -15.158 1.222 22.323 1.00 72.00 247 SER A O 1
ATOM 1998 N N . THR A 1 248 ? -13.469 1.785 20.958 1.00 74.62 248 THR A N 1
ATOM 1999 C CA . THR A 1 248 ? -14.176 2.856 20.218 1.00 74.62 248 THR A CA 1
ATOM 2000 C C . THR A 1 248 ? -14.439 2.523 18.741 1.00 74.62 248 THR A C 1
ATOM 2002 O O . THR A 1 248 ? -14.384 3.382 17.861 1.00 74.62 248 THR A O 1
ATOM 2005 N N . ARG A 1 249 ? -14.759 1.260 18.437 1.00 83.38 249 ARG A N 1
ATOM 2006 C CA . ARG A 1 249 ? -15.034 0.809 17.060 1.00 83.38 249 ARG A CA 1
ATOM 2007 C C . ARG A 1 249 ? -16.310 1.426 16.486 1.00 83.38 249 ARG A C 1
ATOM 2009 O O . ARG A 1 249 ? -17.385 1.301 17.067 1.00 83.38 249 ARG A O 1
ATOM 2016 N N . ARG A 1 250 ? -16.201 2.025 15.297 1.00 88.00 250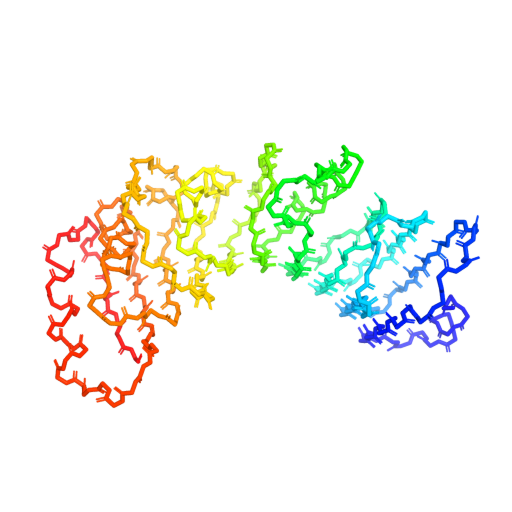 ARG A N 1
ATOM 2017 C CA . ARG A 1 250 ? -17.340 2.564 14.539 1.00 88.00 250 ARG A CA 1
ATOM 2018 C C . ARG A 1 250 ? -18.119 1.479 13.800 1.00 88.00 250 ARG A C 1
ATOM 2020 O O . ARG A 1 250 ? -19.345 1.539 13.759 1.00 88.00 250 ARG A O 1
ATOM 2027 N N . SER A 1 251 ? -17.422 0.509 13.212 1.00 88.31 251 SER A N 1
ATOM 2028 C CA . SER A 1 251 ? -18.048 -0.646 12.563 1.00 88.31 251 SER A CA 1
ATOM 2029 C C . SER A 1 251 ? -18.298 -1.759 13.579 1.00 88.31 251 SER A C 1
ATOM 2031 O O . SER A 1 251 ? -17.356 -2.275 14.184 1.00 88.31 251 SER A O 1
ATOM 2033 N N . GLY A 1 252 ? -19.562 -2.161 13.734 1.00 85.38 252 GLY A N 1
ATOM 2034 C CA . GLY A 1 252 ? -19.946 -3.294 14.584 1.00 85.38 252 GLY A CA 1
ATOM 2035 C C . GLY A 1 252 ? -19.503 -4.657 14.037 1.00 85.38 252 GLY A C 1
ATOM 2036 O O . GLY A 1 252 ? -19.426 -5.617 14.796 1.00 85.38 252 GLY A O 1
ATOM 2037 N N . GLU A 1 253 ? -19.176 -4.742 12.744 1.00 89.44 253 GLU A N 1
ATOM 2038 C CA . GLU A 1 253 ? -18.682 -5.967 12.099 1.00 89.44 253 GLU A CA 1
ATOM 2039 C C . GLU A 1 253 ? -17.163 -6.150 12.262 1.00 89.44 253 GLU A C 1
ATOM 2041 O O . GLU A 1 253 ? -16.637 -7.223 11.967 1.00 89.44 253 GLU A O 1
ATOM 2046 N N . CYS A 1 254 ? -16.444 -5.121 12.731 1.00 91.88 254 CYS A N 1
ATOM 2047 C CA . CYS A 1 254 ? -14.985 -5.123 12.758 1.00 91.88 254 CYS A CA 1
ATOM 2048 C C . CYS A 1 254 ? -14.409 -6.078 13.812 1.00 91.88 254 CYS A C 1
ATOM 2050 O O . CYS A 1 254 ? -14.470 -5.830 15.025 1.00 91.88 254 CYS A O 1
ATOM 2052 N N . GLN A 1 255 ? -13.726 -7.115 13.335 1.00 91.38 255 GLN A N 1
ATOM 2053 C CA . GLN A 1 255 ? -12.909 -8.014 14.145 1.00 91.38 255 GLN A CA 1
ATOM 2054 C C . GLN A 1 255 ? -11.460 -7.513 14.196 1.00 91.38 255 GLN A C 1
ATOM 2056 O O . GLN A 1 255 ? -10.906 -7.098 13.179 1.00 91.38 255 GLN A O 1
ATOM 2061 N N . VAL A 1 256 ? -10.854 -7.534 15.385 1.00 89.12 256 VAL A N 1
ATOM 2062 C CA . VAL A 1 256 ? -9.489 -7.041 15.629 1.00 89.12 256 VAL A CA 1
ATOM 2063 C C . VAL A 1 256 ? -8.604 -8.219 16.023 1.00 89.12 256 VAL A C 1
ATOM 2065 O O . VAL A 1 256 ? -8.955 -8.966 16.934 1.00 89.12 256 VAL A O 1
ATOM 2068 N N . PHE A 1 257 ? -7.473 -8.385 15.340 1.00 86.94 257 PHE A N 1
ATOM 2069 C CA . PHE A 1 257 ? -6.535 -9.491 15.536 1.00 86.94 257 PHE A CA 1
ATOM 2070 C C . PHE A 1 257 ? -5.123 -8.972 15.810 1.00 86.94 257 PHE A C 1
ATOM 2072 O O . PHE A 1 257 ? -4.674 -8.039 15.147 1.00 86.94 257 PHE A O 1
ATOM 2079 N N . ALA A 1 258 ? -4.423 -9.608 16.750 1.00 85.00 258 ALA A N 1
ATOM 2080 C CA . ALA A 1 258 ? -3.011 -9.379 17.050 1.00 85.00 258 ALA A CA 1
ATOM 2081 C C . ALA A 1 258 ? -2.208 -10.664 16.823 1.00 85.00 258 ALA A C 1
ATOM 2083 O O . ALA A 1 258 ? -2.649 -11.725 17.273 1.00 85.00 258 ALA A O 1
ATOM 2084 N N . TYR A 1 259 ? -1.034 -10.567 16.197 1.00 77.00 259 TYR A N 1
ATOM 2085 C CA . TYR A 1 259 ? -0.071 -11.670 16.082 1.00 77.00 259 TYR A CA 1
ATOM 2086 C C . TYR A 1 259 ? 1.368 -11.212 16.345 1.00 77.00 259 TYR A C 1
ATOM 2088 O O . TYR A 1 259 ? 1.732 -10.076 15.977 1.00 77.00 259 TYR A O 1
#

Mean predicted aligned error: 11.54 Å

Solvent-accessible surface area (backbone atoms only — not comparable to full-atom values): 13930 Å² total; per-residue (Å²): 107,51,70,60,49,66,73,38,75,79,44,37,71,47,78,46,78,43,74,59,89,67,96,76,74,91,62,71,44,76,47,58,46,65,40,82,44,24,29,35,40,35,41,38,58,45,71,79,85,87,81,72,73,47,65,26,37,41,38,38,42,29,54,45,24,32,36,40,35,42,32,58,56,40,64,54,35,56,46,78,42,57,55,86,44,28,41,38,35,37,39,44,36,73,59,60,73,53,91,88,72,62,80,78,51,70,64,32,52,51,31,52,37,62,54,43,44,63,22,33,24,39,37,41,35,54,91,76,67,77,82,68,58,68,19,69,50,22,33,34,40,34,34,38,42,39,56,88,55,52,60,50,48,40,63,54,42,48,26,23,58,46,24,26,37,40,37,37,35,49,76,49,81,64,101,71,94,78,76,69,85,76,71,79,29,64,11,35,50,72,38,24,29,35,41,36,39,34,47,32,50,79,95,37,67,68,49,55,51,54,52,39,47,51,37,50,58,14,51,51,26,40,37,40,37,39,30,66,44,77,84,87,78,50,73,67,56,54,51,56,54,48,58,67,57,61,72,59,54,54,20,92,68,47,44,78,48,77,94

Nearest PDB structures (foldseek):
  8fml-assembly1_A  TM=3.514E-01  e=4.096E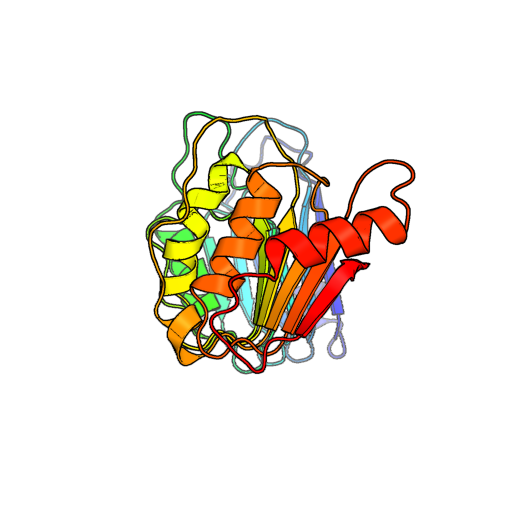-02  Mus musculus
  9dh3-assembly1_D  TM=4.115E-01  e=8.407E-01  Homo sapiens
  2n1m-assembly1_A  TM=5.876E-01  e=3.114E+00  Lactobacillus acidophilus NCFM
  4kxf-assembly11_D  TM=2.624E-01  e=1.443E-01  Mus musculus

Foldseek 3Di:
DVVVQVVCQQAAEDAAEDEDPDPDPLDQAEAEAAHANYAEYHYAYDYDDDDEEDNYEYEYEYQNHQEEEDHDQHYLAYHYPNCQNHAEYEYNDPVVPPPDDDDRDPRRLVRVLVVLCNYQYYEEEDDPDPPAHQNARHAEYEYEDELVCVLCVQNNVLSHQQYAYYEYEHPDYDPDPDSANDHQHNCLAPHHAEYEYEADAPPDPSSLRVLLCSQQRRQNYQEYEYEYDDPDDDPVSQVVSCVVSNPRGNYPNYDYYYD

Secondary structure (DSSP, 8-state):
-HHHHHH-TT--EEEEEEE---TT--SPEEEEEE-SS--EEEEEEE--SS-----EEEEEE-TT--EEEEE-SS-SEEEEE--TT--EEEEE------TT--PPPHHHHHHHHHHHHH-SEEEEES---SSPPP-TT--EEEEEEEGGGGGGHHHHHHT-TT--EEEEEEEE----S--------HHHHHT--EEEEEEEETT-HHHHHHHHHHHHH-SS--EEEEEEESS---HHHHHHHHHHHGGG-S-TT-EEEE-

InterPro domains:
  IPR006566 FBD domain [PF08387] (182-225)
  IPR006566 FBD domain [SM00579] (186-259)
  IPR032675 Leucine-rich repeat domain superfamily [G3DSA:3.80.10.10] (2-237)
  IPR050232 F-box/LRR-repeat protein 13/AtMIF1-like [PTHR31900] (1-251)